Protein 3B73 (pdb70)

B-factor: mean 61.52, std 19.01, range [34.14, 163.85]

Structure (mmCIF, N/CA/C/O backbone):
data_3B73
#
_entry.id   3B73
#
_cell.length_a   48.392
_cell.length_b   53.483
_cell.length_c   89.343
_cell.angle_alpha   90.00
_cell.angle_beta   90.00
_cell.angle_gamma   90.00
#
_symmetry.space_group_name_H-M   'P 21 21 21'
#
loop_
_entity.id
_entity.type
_entity.pdbx_description
1 polymer 'PhiH1 repressor-like protein'
2 non-polymer 'SULFATE ION'
3 water water
#
loop_
_atom_site.group_PDB
_atom_site.id
_atom_site.type_symbol
_atom_site.label_atom_id
_atom_site.label_alt_id
_atom_site.label_comp_id
_atom_site.label_asym_id
_atom_site.label_entity_id
_atom_site.label_seq_id
_atom_site.pdbx_PDB_ins_code
_atom_site.Cartn_x
_atom_site.Cartn_y
_atom_site.Cartn_z
_atom_site.occupancy
_atom_site.B_iso_or_equiv
_atom_site.auth_seq_id
_atom_site.auth_comp_id
_atom_site.auth_asym_id
_atom_site.auth_atom_id
_atom_site.pdbx_PDB_model_num
ATOM 1 N N . ASN A 1 2 ? 20.489 9.577 26.787 1.00 87.61 -1 ASN A N 1
ATOM 2 C CA . ASN A 1 2 ? 20.481 8.960 28.122 1.00 138.05 -1 ASN A CA 1
ATOM 3 C C . ASN A 1 2 ? 19.295 9.279 29.049 1.00 132.54 -1 ASN A C 1
ATOM 4 O O . ASN A 1 2 ? 18.889 8.426 29.843 1.00 101.41 -1 ASN A O 1
ATOM 9 N N . ALA A 1 3 ? 18.763 10.499 28.969 1.00 77.17 0 ALA A N 1
ATOM 10 C CA . ALA A 1 3 ? 17.540 10.837 29.697 1.00 82.96 0 ALA A CA 1
ATOM 11 C C . ALA A 1 3 ? 16.342 10.114 29.093 1.00 78.93 0 ALA A C 1
ATOM 12 O O . ALA A 1 3 ? 16.395 9.584 27.985 1.00 79.98 0 ALA A O 1
ATOM 22 N N . ARG A 1 5 ? 12.814 9.072 27.391 1.00 45.74 2 ARG A N 1
ATOM 23 C CA . ARG A 1 5 ? 12.062 9.553 26.220 1.00 40.89 2 ARG A CA 1
ATOM 24 C C . ARG A 1 5 ? 10.835 10.379 26.648 1.00 48.35 2 ARG A C 1
ATOM 25 O O . ARG A 1 5 ? 10.192 10.103 27.674 1.00 41.79 2 ARG A O 1
ATOM 33 N N . GLN A 1 6 ? 10.544 11.413 25.873 1.00 43.01 3 GLN A N 1
ATOM 34 C CA . GLN A 1 6 ? 9.408 12.282 26.139 1.00 54.94 3 GLN A CA 1
ATOM 35 C C . GLN A 1 6 ? 8.389 12.109 24.998 1.00 43.24 3 GLN A C 1
ATOM 36 O O . GLN A 1 6 ? 8.448 12.805 23.990 1.00 44.61 3 GLN A O 1
ATOM 42 N N . SER A 1 7 ? 7.473 11.153 25.152 1.00 54.68 4 SER A N 1
ATOM 43 C CA . SER A 1 7 ? 6.603 10.754 24.047 1.00 51.05 4 SER A CA 1
ATOM 44 C C . SER A 1 7 ? 5.407 11.679 23.893 1.00 48.89 4 SER A C 1
ATOM 45 O O . SER A 1 7 ? 5.091 12.432 24.798 1.00 46.22 4 SER A O 1
ATOM 48 N N . GLY A 1 8 ? 4.732 11.604 22.751 1.00 50.72 5 GLY A N 1
ATOM 49 C CA . GLY A 1 8 ? 3.516 12.374 22.513 1.00 42.56 5 GLY A CA 1
ATOM 50 C C . GLY A 1 8 ? 2.269 11.528 22.714 1.00 45.70 5 GLY A C 1
ATOM 51 O O . GLY A 1 8 ? 2.306 10.290 22.574 1.00 44.10 5 GLY A O 1
ATOM 52 N N . SER A 1 9 ? 1.159 12.188 23.019 1.00 51.29 6 SER A N 1
ATOM 53 C CA . SER A 1 9 ? -0.123 11.508 23.251 1.00 54.24 6 SER A CA 1
ATOM 54 C C . SER A 1 9 ? -0.590 10.699 22.040 1.00 60.20 6 SER A C 1
ATOM 55 O O . SER A 1 9 ? -1.403 9.791 22.173 1.00 42.02 6 SER A O 1
ATOM 58 N N . TRP A 1 10 ? -0.069 11.009 20.860 1.00 47.91 7 TRP A N 1
ATOM 59 C CA . TRP A 1 10 ? -0.503 10.326 19.656 1.00 46.20 7 TRP A CA 1
ATOM 60 C C . TRP A 1 10 ? 0.277 9.020 19.369 1.00 48.23 7 TRP A C 1
ATOM 61 O O . TRP A 1 10 ? 0.009 8.320 18.396 1.00 49.05 7 TRP A O 1
ATOM 80 N N . THR A 1 12 ? 2.141 5.227 19.713 1.00 44.29 9 THR A N 1
ATOM 81 C CA . THR A 1 12 ? 1.888 3.877 20.191 1.00 48.69 9 THR A CA 1
ATOM 82 C C . THR A 1 12 ? 3.210 3.211 20.550 1.00 46.69 9 THR A C 1
ATOM 83 O O . THR A 1 12 ? 4.285 3.730 20.241 1.00 44.45 9 THR A O 1
ATOM 87 N N . ILE A 1 13 ? 3.134 2.023 21.141 1.00 40.72 10 ILE A N 1
ATOM 88 C CA . ILE A 1 13 ? 4.362 1.364 21.548 1.00 51.41 10 ILE A CA 1
ATOM 89 C C . ILE A 1 13 ? 5.190 0.994 20.297 1.00 39.73 10 ILE A C 1
ATOM 90 O O . ILE A 1 13 ? 6.405 1.103 20.291 1.00 47.97 10 ILE A O 1
ATOM 95 N N . TRP A 1 14 ? 4.494 0.623 19.227 1.00 39.80 11 TRP A N 1
ATOM 96 C CA . TRP A 1 14 ? 5.113 0.213 17.983 1.00 41.79 11 TRP A CA 1
ATOM 97 C C . TRP A 1 14 ? 5.877 1.329 17.332 1.00 44.73 11 TRP A C 1
ATOM 98 O O . TRP A 1 14 ? 6.815 1.066 16.599 1.00 43.48 11 TRP A O 1
ATOM 109 N N . ASP A 1 15 ? 5.490 2.575 17.597 1.00 39.96 12 ASP A N 1
ATOM 110 C CA . ASP A 1 15 ? 6.291 3.695 17.107 1.00 37.66 12 ASP A CA 1
ATOM 111 C C . ASP A 1 15 ? 7.717 3.626 17.659 1.00 58.77 12 ASP A C 1
ATOM 112 O O . ASP A 1 15 ? 8.657 3.846 16.923 1.00 43.12 12 ASP A O 1
ATOM 117 N N . ASP A 1 16 ? 7.888 3.320 18.944 1.00 41.75 13 ASP A N 1
ATOM 118 C CA . ASP A 1 16 ? 9.247 3.270 19.501 1.00 51.81 13 ASP A CA 1
ATOM 119 C C . ASP A 1 16 ? 9.986 2.109 18.884 1.00 45.00 13 ASP A C 1
ATOM 120 O O . ASP A 1 16 ? 11.145 2.252 18.472 1.00 44.04 13 ASP A O 1
ATOM 125 N N . ARG A 1 17 ? 9.318 0.954 18.824 1.00 41.36 14 ARG A N 1
ATOM 126 C CA . ARG A 1 17 ? 9.966 -0.234 18.265 1.00 54.50 14 ARG A CA 1
ATOM 127 C C . ARG A 1 17 ? 10.392 0.056 16.833 1.00 44.51 14 ARG A C 1
ATOM 128 O O . ARG A 1 17 ? 11.496 -0.307 16.392 1.00 55.65 14 ARG A O 1
ATOM 136 N N . ILE A 1 18 ? 9.510 0.721 16.099 1.00 51.07 15 ILE A N 1
ATOM 137 C CA . ILE A 1 18 ? 9.773 1.010 14.699 1.00 45.17 15 ILE A CA 1
ATOM 138 C C . ILE A 1 18 ? 10.916 1.985 14.531 1.00 49.38 15 ILE A C 1
ATOM 139 O O . ILE A 1 18 ? 11.757 1.825 13.646 1.00 43.40 15 ILE A O 1
ATOM 144 N N . LEU A 1 19 ? 10.926 3.024 15.358 1.00 40.56 16 LEU A N 1
ATOM 145 C CA . LEU A 1 19 ? 11.996 4.008 15.296 1.00 46.14 16 LEU A CA 1
ATOM 146 C C . LEU A 1 19 ? 13.310 3.327 15.652 1.00 54.25 16 LEU A C 1
ATOM 147 O O . LEU A 1 19 ? 14.324 3.555 15.001 1.00 45.48 16 LEU A O 1
ATOM 152 N N . GLU A 1 20 ? 13.267 2.468 16.669 1.00 51.11 17 GLU A N 1
ATOM 153 C CA . GLU A 1 20 ? 14.464 1.769 17.136 1.00 40.03 17 GLU A CA 1
ATOM 154 C C . GLU A 1 20 ? 15.026 0.879 16.046 1.00 57.37 17 GLU A C 1
ATOM 155 O O . GLU A 1 20 ? 16.233 0.850 15.847 1.00 56.52 17 GLU A O 1
ATOM 161 N N . ILE A 1 21 ? 14.159 0.141 15.352 1.00 48.18 18 ILE A N 1
ATOM 162 C CA . ILE A 1 21 ? 14.640 -0.731 14.291 1.00 55.57 18 ILE A CA 1
ATOM 163 C C . ILE A 1 21 ? 15.245 0.090 13.162 1.00 61.63 18 ILE A C 1
ATOM 164 O O . ILE A 1 21 ? 16.358 -0.176 12.725 1.00 56.14 18 ILE A O 1
ATOM 169 N N . ILE A 1 22 ? 14.517 1.092 12.689 1.00 50.40 19 ILE A N 1
ATOM 170 C CA . ILE A 1 22 ? 15.044 1.931 11.620 1.00 51.26 19 ILE A CA 1
ATOM 171 C C . ILE A 1 22 ? 16.383 2.548 12.028 1.00 56.00 19 ILE A C 1
ATOM 172 O O . ILE A 1 22 ? 17.325 2.562 11.253 1.00 54.65 19 ILE A O 1
ATOM 177 N N . HIS A 1 23 ? 16.473 3.029 13.260 1.00 53.77 20 HIS A N 1
ATOM 178 C CA . HIS A 1 23 ? 17.750 3.527 13.777 1.00 60.93 20 HIS A CA 1
ATOM 179 C C . HIS A 1 23 ? 18.905 2.517 13.644 1.00 64.82 20 HIS A C 1
ATOM 180 O O . HIS A 1 23 ? 20.015 2.887 13.254 1.00 63.07 20 HIS A O 1
ATOM 187 N N A GLU A 1 24 ? 18.644 1.253 13.961 0.50 55.54 21 GLU A N 1
ATOM 188 N N B GLU A 1 24 ? 18.644 1.251 13.966 0.50 55.55 21 GLU A N 1
ATOM 189 C CA A GLU A 1 24 ? 19.683 0.225 13.865 0.50 67.05 21 GLU A CA 1
ATOM 190 C CA B GLU A 1 24 ? 19.701 0.233 13.948 0.50 66.99 21 GLU A CA 1
ATOM 191 C C A GLU A 1 24 ? 20.038 -0.168 12.425 0.50 67.02 21 GLU A C 1
ATOM 192 C C B GLU A 1 24 ? 20.050 -0.274 12.541 0.50 67.03 21 GLU A C 1
ATOM 193 O O A GLU A 1 24 ? 21.213 -0.286 12.081 0.50 67.32 21 GLU A O 1
ATOM 194 O O B GLU A 1 24 ? 21.198 -0.616 12.271 0.50 66.63 21 GLU A O 1
ATOM 205 N N A GLU A 1 25 ? 19.027 -0.363 11.585 0.50 68.40 22 GLU A N 1
ATOM 206 N N B GLU A 1 25 ? 19.061 -0.321 11.652 0.50 68.44 22 GLU A N 1
ATOM 207 C CA A GLU A 1 25 ? 19.248 -0.852 10.227 0.50 58.27 22 GLU A CA 1
ATOM 208 C CA B GLU A 1 25 ? 19.267 -0.813 10.291 0.50 58.26 22 GLU A CA 1
ATOM 209 C C A GLU A 1 25 ? 19.481 0.274 9.213 0.50 66.66 22 GLU A C 1
ATOM 210 C C B GLU A 1 25 ? 19.667 0.312 9.336 0.50 66.66 22 GLU A C 1
ATOM 211 O O A GLU A 1 25 ? 19.955 0.023 8.105 0.50 54.81 22 GLU A O 1
ATOM 212 O O B GLU A 1 25 ? 20.424 0.098 8.389 0.50 60.85 22 GLU A O 1
ATOM 223 N N . GLY A 1 26 ? 19.133 1.506 9.579 1.00 56.62 23 GLY A N 1
ATOM 224 C CA . GLY A 1 26 ? 19.320 2.643 8.684 1.00 54.54 23 GLY A CA 1
ATOM 225 C C . GLY A 1 26 ? 18.192 2.892 7.682 1.00 59.11 23 GLY A C 1
ATOM 226 O O . GLY A 1 26 ? 18.274 3.819 6.887 1.00 62.74 23 GLY A O 1
ATOM 227 N N . ASN A 1 27 ? 17.150 2.064 7.694 1.00 56.44 24 ASN A N 1
ATOM 228 C CA . ASN A 1 27 ? 15.964 2.323 6.865 1.00 50.56 24 ASN A CA 1
ATOM 229 C C . ASN A 1 27 ? 14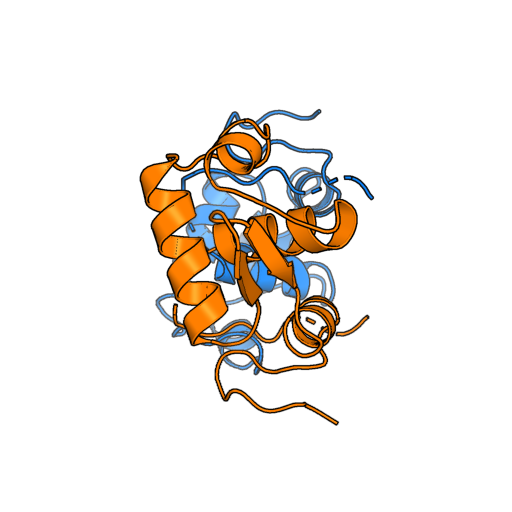.808 1.433 7.282 1.00 54.85 24 ASN A C 1
ATOM 230 O O . ASN A 1 27 ? 15.000 0.478 8.040 1.00 58.72 24 ASN A O 1
ATOM 235 N N . GLY A 1 28 ? 13.619 1.725 6.750 1.00 57.95 25 GLY A N 1
ATOM 236 C CA . GLY A 1 28 ? 12.440 0.913 7.016 1.00 48.52 25 GLY A CA 1
ATOM 237 C C . GLY A 1 28 ? 11.371 1.055 5.947 1.00 52.53 25 GLY A C 1
ATOM 238 O O . GLY A 1 28 ? 11.251 2.093 5.311 1.00 66.04 25 GLY A O 1
ATOM 239 N N . SER A 1 29 ? 10.593 -0.007 5.763 1.00 48.11 26 SER A N 1
ATOM 240 C CA . SER A 1 29 ? 9.499 -0.060 4.799 1.00 59.06 26 SER A CA 1
ATOM 241 C C . SER A 1 29 ? 8.513 -0.986 5.466 1.00 58.72 26 SER A C 1
ATOM 242 O O . SER A 1 29 ? 8.925 -1.758 6.323 1.00 50.98 26 SER A O 1
ATOM 245 N N . PRO A 1 30 ? 7.219 -0.914 5.095 1.00 43.52 27 PRO A N 1
ATOM 246 C CA . PRO A 1 30 ? 6.204 -1.782 5.719 1.00 44.25 27 PRO A CA 1
ATOM 247 C C . PRO A 1 30 ? 6.563 -3.264 5.651 1.00 83.62 27 PRO A C 1
ATOM 248 O O . PRO A 1 30 ? 6.565 -3.967 6.686 1.00 59.50 27 PRO A O 1
ATOM 252 N N . LYS A 1 31 ? 6.887 -3.722 4.445 1.00 58.15 28 LYS A N 1
ATOM 253 C CA . LYS A 1 31 ? 7.200 -5.126 4.224 1.00 78.18 28 LYS A CA 1
ATOM 254 C C . LYS A 1 31 ? 8.322 -5.620 5.140 1.00 60.90 28 LYS A C 1
ATOM 255 O O . LYS A 1 31 ? 8.135 -6.598 5.861 1.00 63.77 28 LYS A O 1
ATOM 261 N N . GLU A 1 32 ? 9.473 -4.947 5.138 1.00 55.95 29 GLU A N 1
ATOM 262 C CA . GLU A 1 32 ? 10.624 -5.425 5.912 1.00 59.63 29 GLU A CA 1
ATOM 263 C C . GLU A 1 32 ? 10.402 -5.284 7.420 1.00 81.13 29 GLU A C 1
ATOM 264 O O . GLU A 1 32 ? 10.911 -6.075 8.219 1.00 56.78 29 GLU A O 1
ATOM 270 N N . LEU A 1 33 ? 9.649 -4.266 7.819 1.00 55.53 30 LEU A N 1
ATOM 271 C CA . LEU A 1 33 ? 9.391 -4.071 9.236 1.00 59.92 30 LEU A CA 1
ATOM 272 C C . LEU A 1 33 ? 8.464 -5.162 9.746 1.00 68.58 30 LEU A C 1
ATOM 273 O O . LEU A 1 33 ? 8.713 -5.756 10.801 1.00 63.46 30 LEU A O 1
ATOM 278 N N . GLU A 1 34 ? 7.405 -5.436 8.987 1.00 60.29 31 GLU A N 1
ATOM 279 C CA . GLU A 1 34 ? 6.395 -6.376 9.443 1.00 60.75 31 GLU A CA 1
ATOM 280 C C . GLU A 1 34 ? 6.985 -7.780 9.602 1.00 82.38 31 GLU A C 1
ATOM 281 O O . GLU A 1 34 ? 6.440 -8.625 10.317 1.00 85.83 31 GLU A O 1
ATOM 287 N N . ASP A 1 35 ? 8.127 -8.006 8.960 1.00 69.02 32 ASP A N 1
ATOM 288 C CA . ASP A 1 35 ? 8.814 -9.293 9.036 1.00 83.12 32 ASP A CA 1
ATOM 289 C C . ASP A 1 35 ? 9.676 -9.450 10.284 1.00 84.68 32 ASP A C 1
ATOM 290 O O . ASP A 1 35 ? 10.078 -10.563 10.631 1.00 80.65 32 ASP A O 1
ATOM 295 N N . ARG A 1 36 ? 9.971 -8.339 10.949 1.00 63.36 33 ARG A N 1
ATOM 296 C CA . ARG A 1 36 ? 10.714 -8.396 12.196 1.00 64.63 33 ARG A CA 1
ATOM 297 C C . ARG A 1 36 ? 9.822 -9.022 13.272 1.00 76.00 33 ARG A C 1
ATOM 298 O O . ARG A 1 36 ? 8.610 -8.783 13.301 1.00 73.75 33 ARG A O 1
ATOM 306 N N . ASP A 1 37 ? 10.416 -9.833 14.141 1.00 63.24 34 ASP A N 1
ATOM 307 C CA . ASP A 1 37 ? 9.648 -10.521 15.178 1.00 96.02 34 ASP A CA 1
ATOM 308 C C . ASP A 1 37 ? 9.117 -9.535 16.203 1.00 70.93 34 ASP A C 1
ATOM 309 O O . ASP A 1 37 ? 8.042 -9.740 16.774 1.00 68.18 34 ASP A O 1
ATOM 314 N N . GLU A 1 38 ? 9.877 -8.457 16.402 1.00 73.52 35 GLU A N 1
ATOM 315 C CA . GLU A 1 38 ? 9.571 -7.425 17.386 1.00 67.55 35 GLU A CA 1
ATOM 316 C C . GLU A 1 38 ? 8.309 -6.670 17.063 1.00 60.54 35 GLU A C 1
ATOM 317 O O . GLU A 1 38 ? 7.797 -5.936 17.910 1.00 63.23 35 GLU A O 1
ATOM 323 N N . ILE A 1 39 ? 7.822 -6.819 15.835 1.00 57.99 36 ILE A N 1
ATOM 324 C CA . ILE A 1 39 ? 6.693 -6.015 15.389 1.00 45.86 36 ILE A CA 1
ATOM 325 C C . ILE A 1 39 ? 5.435 -6.860 15.332 1.00 61.41 36 ILE A C 1
ATOM 326 O O . ILE A 1 39 ? 5.325 -7.763 14.506 1.00 57.69 36 ILE A O 1
ATOM 331 N N . ARG A 1 40 ? 4.490 -6.582 16.224 1.00 53.05 37 ARG A N 1
ATOM 332 C CA . ARG A 1 40 ? 3.312 -7.446 16.329 1.00 67.77 37 ARG A CA 1
ATOM 333 C C . ARG A 1 40 ? 2.074 -6.791 15.739 1.00 56.75 37 ARG A C 1
ATOM 334 O O . ARG A 1 40 ? 0.949 -7.138 16.083 1.00 73.45 37 ARG A O 1
ATOM 342 N N . ILE A 1 41 ? 2.279 -5.829 14.851 1.00 61.89 38 ILE A N 1
ATOM 343 C CA . ILE A 1 41 ? 1.149 -5.248 14.124 1.00 44.04 38 ILE A CA 1
ATOM 344 C C . ILE A 1 41 ? 1.286 -5.609 12.639 1.00 59.48 38 ILE A C 1
ATOM 345 O O . ILE A 1 41 ? 2.355 -6.055 12.211 1.00 48.86 38 ILE A O 1
ATOM 350 N N . SER A 1 42 ? 0.213 -5.428 11.868 1.00 59.52 39 SER A N 1
ATOM 351 C CA . SER A 1 42 ? 0.183 -5.821 10.448 1.00 57.44 39 SER A CA 1
ATOM 352 C C . SER A 1 42 ? 0.954 -4.851 9.562 1.00 70.06 39 SER A C 1
ATOM 353 O O . SER A 1 42 ? 1.287 -3.741 9.994 1.00 55.59 39 SER A O 1
ATOM 356 N N . LYS A 1 43 ? 1.215 -5.262 8.317 1.00 58.72 40 LYS A N 1
ATOM 357 C CA . LYS A 1 43 ? 1.889 -4.404 7.333 1.00 64.52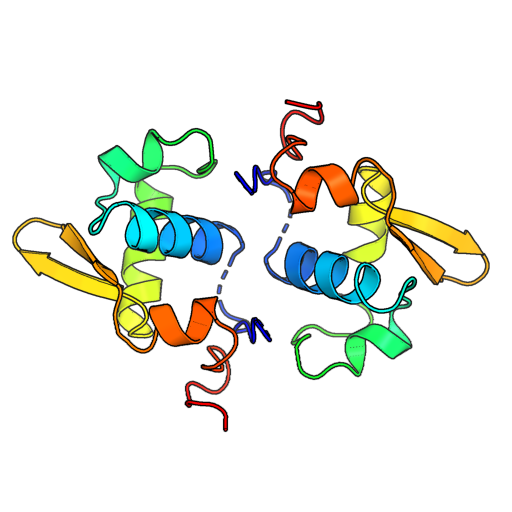 40 LYS A CA 1
ATOM 358 C C . LYS A 1 43 ? 1.144 -3.083 7.105 1.00 63.78 40 LYS A C 1
ATOM 359 O O . LYS A 1 43 ? 1.775 -2.012 7.074 1.00 59.33 40 LYS A O 1
ATOM 365 N N A SER A 1 44 ? -0.179 -3.167 6.949 0.50 56.30 41 SER A N 1
ATOM 366 N N B SER A 1 44 ? -0.179 -3.155 6.934 0.50 56.30 41 SER A N 1
ATOM 367 C CA A SER A 1 44 ? -1.015 -1.984 6.748 0.50 63.19 41 SER A CA 1
ATOM 368 C CA B SER A 1 44 ? -1.002 -1.955 6.745 0.50 63.14 41 SER A CA 1
ATOM 369 C C A SER A 1 44 ? -0.914 -1.051 7.958 0.50 56.52 41 SER A C 1
ATOM 370 C C B SER A 1 44 ? -0.891 -1.039 7.964 0.50 56.52 41 SER A C 1
ATOM 371 O O A SER A 1 44 ? -0.863 0.177 7.816 0.50 57.95 41 SER A O 1
ATOM 372 O O B SER A 1 44 ? -0.821 0.190 7.835 0.50 57.91 41 SER A O 1
ATOM 377 N N . SER A 1 45 ? -0.877 -1.650 9.147 1.00 54.62 42 SER A N 1
ATOM 378 C CA . SER A 1 45 ? -0.740 -0.897 10.389 1.00 61.95 42 SER A CA 1
ATOM 379 C C . SER A 1 45 ? 0.634 -0.258 10.459 1.00 54.43 42 SER A C 1
ATOM 380 O O . SER A 1 45 ? 0.759 0.903 10.820 1.00 45.09 42 SER A O 1
ATOM 383 N N . VAL A 1 46 ? 1.675 -1.025 10.140 1.00 47.34 43 VAL A N 1
ATOM 384 C CA . VAL A 1 46 ? 3.020 -0.459 10.096 1.00 44.70 4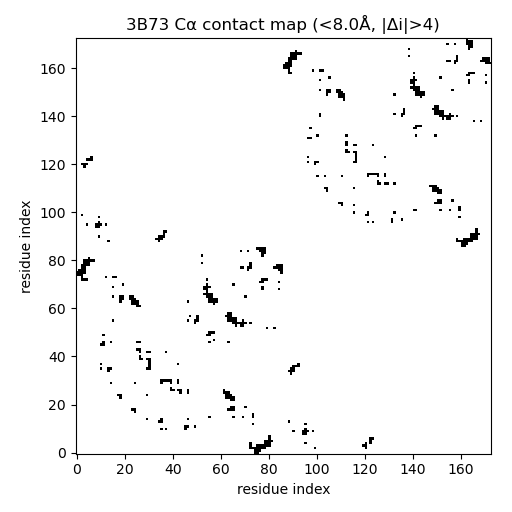3 VAL A CA 1
ATOM 385 C C . VAL A 1 46 ? 3.082 0.708 9.132 1.00 54.41 43 VAL A C 1
ATOM 386 O O . VAL A 1 46 ? 3.607 1.784 9.457 1.00 52.65 43 VAL A O 1
ATOM 390 N N . SER A 1 47 ? 2.531 0.499 7.941 1.00 56.81 44 SER A N 1
ATOM 391 C CA . SER A 1 47 ? 2.478 1.563 6.945 1.00 57.51 44 SER A CA 1
ATOM 392 C C . SER A 1 47 ? 1.904 2.881 7.536 1.00 46.93 44 SER A C 1
ATOM 393 O O . SER A 1 47 ? 2.469 3.962 7.313 1.00 47.07 44 SER A O 1
ATOM 396 N N A ARG A 1 48 ? 0.827 2.793 8.317 0.50 51.79 45 ARG A N 1
ATOM 397 N N B ARG A 1 48 ? 0.831 2.778 8.320 0.50 51.80 45 ARG A N 1
ATOM 398 C CA A ARG A 1 48 ? 0.253 3.995 8.933 0.50 52.95 45 ARG A CA 1
ATOM 399 C CA B ARG A 1 48 ? 0.227 3.957 8.949 0.50 52.96 45 ARG A CA 1
ATOM 400 C C A ARG A 1 48 ? 1.147 4.607 10.023 0.50 55.05 45 ARG A C 1
ATOM 401 C C B ARG A 1 48 ? 1.102 4.593 10.045 0.50 55.10 45 ARG A C 1
ATOM 402 O O A ARG A 1 48 ? 1.254 5.827 10.144 0.50 47.60 45 ARG A O 1
ATOM 403 O O B ARG A 1 48 ? 1.161 5.814 10.184 0.50 48.04 45 ARG A O 1
ATOM 418 N N . ARG A 1 49 ? 1.769 3.771 10.843 1.00 46.49 46 ARG A N 1
ATOM 419 C CA . ARG A 1 49 ? 2.659 4.312 11.868 1.00 47.26 46 ARG A CA 1
ATOM 420 C C . ARG A 1 49 ? 3.839 5.070 11.210 1.00 44.54 46 ARG A C 1
ATOM 421 O O . ARG A 1 49 ? 4.192 6.175 11.659 1.00 50.34 46 ARG A O 1
ATOM 429 N N . LEU A 1 50 ? 4.413 4.490 10.142 1.00 39.14 47 LEU A N 1
ATOM 430 C CA . LEU A 1 50 ? 5.481 5.133 9.354 1.00 53.75 47 LEU A CA 1
ATOM 431 C C . LEU A 1 50 ? 5.092 6.510 8.861 1.00 47.38 47 LEU A C 1
ATOM 432 O O . LEU A 1 50 ? 5.889 7.457 8.940 1.00 46.63 47 LEU A O 1
ATOM 437 N N . LYS A 1 51 ? 3.879 6.604 8.314 1.00 48.67 48 LYS A N 1
ATOM 438 C CA . LYS A 1 51 ? 3.351 7.868 7.803 1.00 60.58 48 LYS A CA 1
ATOM 439 C C . LYS A 1 51 ? 3.227 8.865 8.929 1.00 47.50 48 LYS A C 1
ATOM 440 O O . LYS A 1 51 ? 3.627 10.013 8.800 1.00 54.22 48 LYS A O 1
ATOM 446 N N . LYS A 1 52 ? 2.685 8.421 10.050 1.00 49.17 49 LYS A N 1
ATOM 447 C CA . LYS A 1 52 ? 2.531 9.331 11.179 1.00 49.32 49 LYS A CA 1
ATOM 448 C C . LYS A 1 52 ? 3.894 9.770 11.748 1.00 56.95 49 LYS A C 1
ATOM 449 O O . LYS A 1 52 ? 4.073 10.919 12.101 1.00 49.27 49 LYS A O 1
ATOM 455 N N . LEU A 1 53 ? 4.868 8.865 11.825 1.00 45.62 50 LEU A N 1
ATOM 456 C CA . LEU A 1 53 ? 6.177 9.267 12.321 1.00 53.1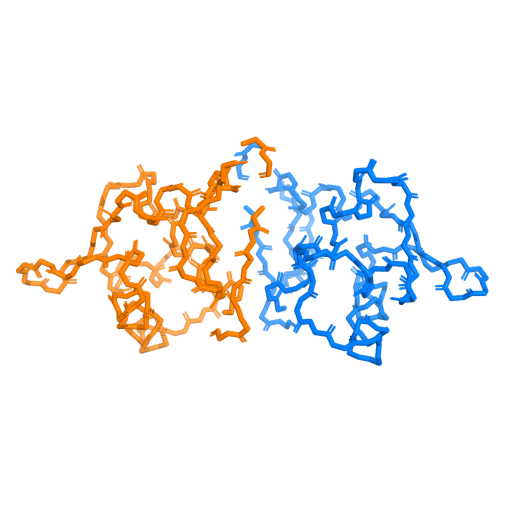7 50 LEU A CA 1
ATOM 457 C C . LEU A 1 53 ? 6.808 10.293 11.389 1.00 45.54 50 LEU A C 1
ATOM 458 O O . LEU A 1 53 ? 7.465 11.225 11.851 1.00 47.41 50 LEU A O 1
ATOM 463 N N . ALA A 1 54 ? 6.591 10.129 10.085 1.00 40.77 51 ALA A N 1
ATOM 464 C CA . ALA A 1 54 ? 7.120 11.085 9.090 1.00 55.86 51 ALA A CA 1
ATOM 465 C C . ALA A 1 54 ? 6.380 12.415 9.154 1.00 51.93 51 ALA A C 1
ATOM 466 O O . ALA A 1 54 ? 6.993 13.486 9.095 1.00 51.54 51 ALA A O 1
ATOM 468 N N . ASP A 1 55 ? 5.054 12.350 9.289 1.00 51.82 52 ASP A N 1
ATOM 469 C CA . ASP A 1 55 ? 4.262 13.566 9.516 1.00 52.39 52 ASP A CA 1
ATOM 470 C C . ASP A 1 55 ? 4.880 14.378 10.632 1.00 58.58 52 ASP A C 1
ATOM 471 O O . ASP A 1 55 ? 4.918 15.598 10.547 1.00 50.09 52 ASP A O 1
ATOM 476 N N . HIS A 1 56 ? 5.333 13.701 11.692 1.00 44.94 53 HIS A N 1
ATOM 477 C CA . HIS A 1 56 ? 5.847 14.389 12.883 1.00 44.34 53 HIS A CA 1
ATOM 478 C C . HIS A 1 56 ? 7.350 14.611 12.803 1.00 46.40 53 HIS A C 1
ATOM 479 O O . HIS A 1 56 ? 7.974 14.874 13.815 1.00 47.43 53 HIS A O 1
ATOM 486 N N . ASP A 1 57 ? 7.916 14.467 11.601 1.00 44.82 54 ASP A N 1
ATOM 487 C CA . ASP A 1 57 ? 9.334 14.720 11.341 1.00 57.05 54 ASP A CA 1
ATOM 488 C C . ASP A 1 57 ? 10.301 13.805 12.071 1.00 57.76 54 ASP A C 1
ATOM 489 O O . ASP A 1 57 ? 11.471 14.130 12.191 1.00 47.68 54 ASP A O 1
ATOM 494 N N . LEU A 1 58 ? 9.819 12.670 12.562 1.00 52.03 55 LEU A N 1
ATOM 495 C CA . LEU A 1 58 ? 10.703 11.736 13.248 1.00 50.41 55 LEU A CA 1
ATOM 496 C C . LEU A 1 58 ? 11.361 10.794 12.242 1.00 55.37 55 LEU A C 1
ATOM 497 O O . LEU A 1 58 ? 12.438 10.263 12.496 1.00 47.36 55 LEU A O 1
ATOM 502 N N . LEU A 1 59 ? 10.700 10.608 11.101 1.00 46.04 56 LEU A N 1
ATOM 503 C CA . LEU A 1 59 ? 11.280 9.897 9.966 1.00 50.01 56 LEU A CA 1
ATOM 504 C C . LEU A 1 59 ? 11.208 10.757 8.706 1.00 66.73 56 LEU A C 1
ATOM 505 O O . LEU A 1 59 ? 10.295 11.581 8.543 1.00 52.84 56 LEU A O 1
ATOM 510 N N . GLN A 1 60 ? 12.161 10.557 7.803 1.00 63.18 57 GLN A N 1
ATOM 511 C CA . GLN A 1 60 ? 12.056 11.141 6.469 1.00 50.93 57 GLN A CA 1
ATOM 512 C C . GLN A 1 60 ? 11.572 10.094 5.459 1.00 65.39 57 GLN A C 1
ATOM 513 O O . GLN A 1 60 ? 12.160 9.010 5.336 1.00 57.48 57 GLN A O 1
ATOM 519 N N . PRO A 1 61 ? 10.482 10.399 4.743 1.00 44.75 58 PRO A N 1
ATOM 520 C CA . PRO A 1 61 ? 10.024 9.418 3.757 1.00 50.81 58 PRO A CA 1
ATOM 521 C C . PRO A 1 61 ? 10.817 9.595 2.459 1.00 55.92 58 PRO A C 1
ATOM 522 O O . PRO A 1 61 ? 11.008 10.726 1.999 1.00 59.79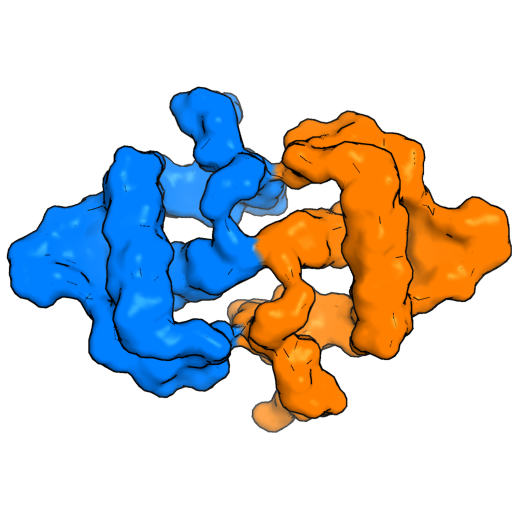 58 PRO A O 1
ATOM 526 N N . LEU A 1 62 ? 11.291 8.488 1.899 1.00 57.66 59 LEU A N 1
ATOM 527 C CA . LEU A 1 62 ? 11.941 8.493 0.589 1.00 61.09 59 LEU A CA 1
ATOM 528 C C . LEU A 1 62 ? 10.939 7.992 -0.448 1.00 67.79 59 LEU A C 1
ATOM 529 O O . LEU A 1 62 ? 9.780 7.713 -0.116 1.00 53.52 59 LEU A O 1
ATOM 534 N N . ALA A 1 63 ? 11.365 7.864 -1.700 1.00 55.86 60 ALA A N 1
ATOM 535 C CA . ALA A 1 63 ? 10.469 7.302 -2.708 1.00 64.25 60 ALA A CA 1
ATOM 536 C C . ALA A 1 63 ? 10.110 5.861 -2.343 1.00 64.23 60 ALA A C 1
ATOM 537 O O . ALA A 1 63 ? 10.737 5.239 -1.469 1.00 46.41 60 ALA A O 1
ATOM 539 N N . ASN A 1 64 ? 9.097 5.326 -3.015 1.00 60.21 61 ASN A N 1
ATOM 540 C CA . ASN A 1 64 ? 8.837 3.899 -2.956 1.00 56.01 61 ASN A CA 1
ATOM 541 C C . ASN A 1 64 ? 8.561 3.389 -1.536 1.00 58.29 61 ASN A C 1
ATOM 542 O O . ASN A 1 64 ? 8.968 2.287 -1.163 1.00 65.85 61 ASN A O 1
ATOM 547 N N . GLY A 1 65 ? 7.875 4.201 -0.739 1.00 78.52 62 GLY A N 1
ATOM 548 C CA . GLY A 1 65 ? 7.483 3.790 0.596 1.00 60.45 62 GLY A CA 1
ATOM 549 C C . GLY A 1 65 ? 8.607 3.426 1.556 1.00 65.11 62 GLY A C 1
ATOM 550 O O . GLY A 1 65 ? 8.392 2.671 2.498 1.00 56.98 62 GLY A O 1
ATOM 551 N N . VAL A 1 66 ? 9.804 3.960 1.339 1.00 63.15 63 VAL A N 1
ATOM 552 C CA . VAL A 1 66 ? 10.926 3.694 2.248 1.00 45.91 63 VAL A CA 1
ATOM 553 C C . VAL A 1 66 ? 11.138 4.886 3.168 1.00 49.67 63 VAL A C 1
ATOM 554 O O . VAL A 1 66 ? 10.899 6.020 2.758 1.00 50.48 63 VAL A O 1
ATOM 558 N N . TYR A 1 67 ? 11.590 4.638 4.404 1.00 52.89 64 TYR A N 1
ATOM 559 C CA . TYR A 1 67 ? 11.853 5.722 5.354 1.00 58.27 64 TYR A CA 1
ATOM 560 C C . TYR A 1 67 ? 13.225 5.630 6.012 1.00 53.43 64 TYR A C 1
ATOM 561 O O . TYR A 1 67 ? 13.749 4.537 6.229 1.00 52.44 64 TYR A O 1
ATOM 570 N N . VAL A 1 68 ? 13.779 6.784 6.370 1.00 48.52 65 VAL A N 1
ATOM 571 C CA . VAL A 1 68 ? 14.973 6.843 7.235 1.00 54.34 65 VAL A CA 1
ATOM 572 C C . VAL A 1 68 ? 14.701 7.785 8.420 1.00 51.39 65 VAL A C 1
ATOM 573 O O . VAL A 1 68 ? 13.817 8.640 8.354 1.00 58.06 65 VAL A O 1
ATOM 577 N N . ILE A 1 69 ? 15.458 7.641 9.498 1.00 48.76 66 ILE A N 1
ATOM 578 C CA . ILE A 1 69 ? 15.212 8.437 10.700 1.00 47.62 66 ILE A CA 1
ATOM 579 C C . ILE A 1 69 ? 15.797 9.823 10.538 1.00 55.30 66 ILE A C 1
ATOM 580 O O . ILE A 1 69 ? 16.797 10.012 9.844 1.00 51.77 66 ILE A O 1
ATOM 585 N N . THR A 1 70 ? 15.159 10.808 11.154 1.00 57.63 67 THR A N 1
ATOM 5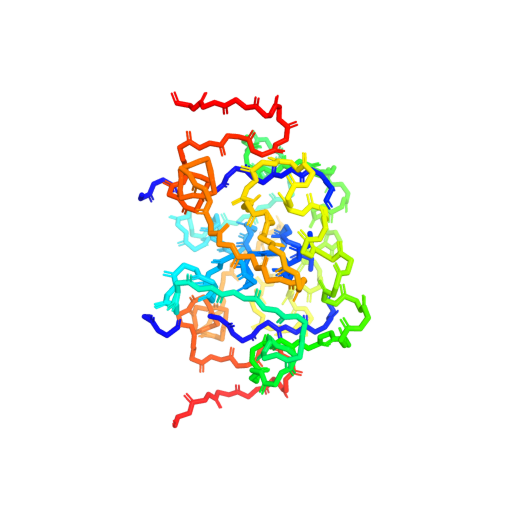86 C CA . THR A 1 70 ? 15.689 12.160 11.099 1.00 54.72 67 THR A CA 1
ATOM 587 C C . THR A 1 70 ? 16.490 12.480 12.346 1.00 58.05 67 THR A C 1
ATOM 588 O O . THR A 1 70 ? 16.537 11.699 13.300 1.00 56.75 67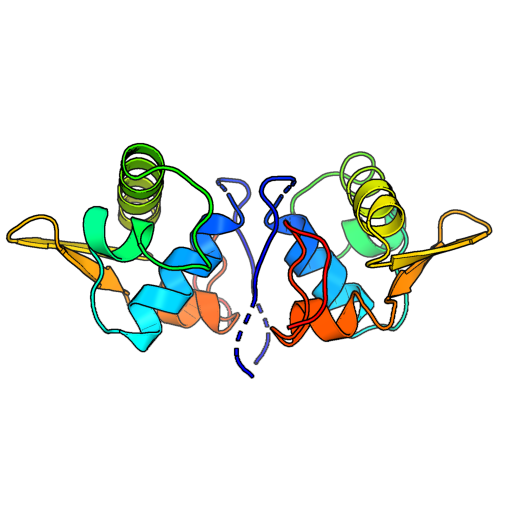 THR A O 1
ATOM 592 N N . GLU A 1 71 ? 17.118 13.648 12.327 1.00 53.08 68 GLU A N 1
ATOM 593 C CA . GLU A 1 71 ? 17.794 14.183 13.497 1.00 72.96 68 GLU A CA 1
ATOM 594 C C . GLU A 1 71 ? 16.839 14.277 14.688 1.00 52.67 68 GLU A C 1
ATOM 595 O O . GLU A 1 71 ? 17.202 13.937 15.814 1.00 59.09 68 GLU A O 1
ATOM 601 N N A GLU A 1 72 ? 15.626 14.756 14.427 0.50 49.93 69 GLU A N 1
ATOM 602 N N B GLU A 1 72 ? 15.626 14.769 14.441 0.50 49.93 69 GLU A N 1
ATOM 603 C CA A GLU A 1 72 ? 14.603 14.871 15.461 0.50 51.10 69 GLU A CA 1
ATOM 604 C CA B GLU A 1 72 ? 14.611 14.854 15.491 0.50 51.10 69 GLU A CA 1
ATOM 605 C C A GLU A 1 72 ? 14.165 13.499 15.987 0.50 51.15 69 GLU A C 1
ATOM 606 C C B GLU A 1 72 ? 14.261 13.467 16.018 0.50 51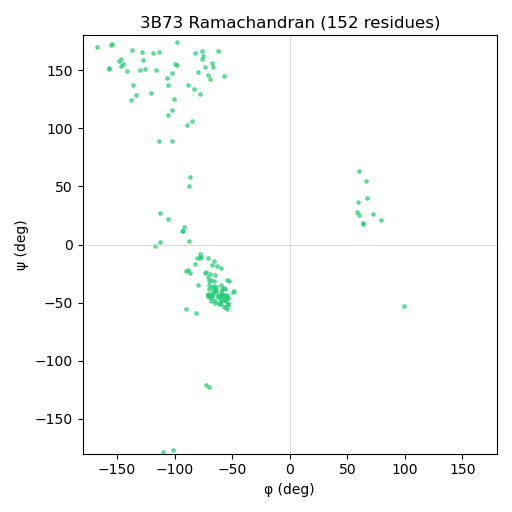.22 69 GLU A C 1
ATOM 607 O O A GLU A 1 72 ? 13.838 13.353 17.164 0.50 52.93 69 GLU A O 1
ATOM 608 O O B GLU A 1 72 ? 14.080 13.276 17.221 0.50 52.11 69 GLU A O 1
ATOM 619 N N . GLY A 1 73 ? 14.180 12.496 15.115 1.00 49.67 70 GLY A N 1
ATOM 620 C CA . GLY A 1 73 ? 13.873 11.138 15.515 1.00 52.71 70 GLY A CA 1
ATOM 621 C C . GLY A 1 73 ? 14.944 10.595 16.451 1.00 51.41 70 GLY A C 1
ATOM 622 O O . GLY A 1 73 ? 14.634 9.973 17.473 1.00 48.08 70 GLY A O 1
ATOM 623 N N . GLU A 1 74 ? 16.206 10.822 16.086 1.00 60.45 71 GLU A N 1
ATOM 624 C CA . GLU A 1 74 ? 17.357 10.449 16.909 1.00 53.39 71 GLU A CA 1
ATOM 625 C C . GLU A 1 74 ? 17.284 11.143 18.252 1.00 44.33 71 GLU A C 1
ATOM 626 O O . GLU A 1 74 ? 17.398 10.516 19.303 1.00 54.60 71 GLU A O 1
ATOM 632 N N . ALA A 1 75 ? 17.103 12.462 18.214 1.00 51.37 72 ALA A N 1
ATOM 633 C CA . ALA A 1 75 ? 16.982 13.228 19.440 1.00 50.55 72 ALA A CA 1
ATOM 634 C C . ALA A 1 75 ? 15.852 12.656 20.308 1.00 60.52 72 ALA A C 1
ATOM 635 O O . ALA A 1 75 ? 16.030 12.467 21.507 1.00 52.34 72 ALA A O 1
ATOM 637 N N . TYR A 1 76 ? 14.699 12.359 19.699 1.00 54.48 73 TYR A N 1
ATOM 638 C CA . TYR A 1 76 ? 13.590 11.762 20.445 1.00 42.07 73 TYR A CA 1
ATOM 639 C C . TYR A 1 76 ? 14.013 10.482 21.184 1.00 42.32 73 TYR A C 1
ATOM 640 O O . TYR A 1 76 ? 13.829 10.364 22.400 1.00 46.97 73 TYR A O 1
ATOM 649 N N . LEU A 1 77 ? 14.567 9.519 20.455 1.00 41.28 74 LEU A N 1
ATOM 650 C CA . LEU A 1 77 ? 15.072 8.302 21.095 1.00 48.89 74 LEU A CA 1
ATOM 651 C C . LEU A 1 77 ? 16.075 8.588 22.216 1.00 70.51 74 LEU A C 1
ATOM 652 O O . LEU A 1 77 ? 16.163 7.826 23.186 1.00 57.58 74 LEU A O 1
ATOM 657 N N . ASN A 1 78 ? 16.830 9.679 22.097 1.00 49.71 75 ASN A N 1
ATOM 658 C CA . ASN A 1 78 ? 17.797 10.002 23.146 1.00 55.24 75 ASN A CA 1
ATOM 659 C C . ASN A 1 78 ? 17.255 10.846 24.305 1.00 73.89 75 ASN A C 1
ATOM 660 O O . ASN A 1 78 ? 18.004 11.196 25.215 1.00 57.54 75 ASN A O 1
ATOM 665 N N . GLY A 1 79 ? 15.960 11.159 24.282 1.00 42.47 76 GLY A N 1
ATOM 666 C CA . GLY A 1 79 ? 15.352 11.922 25.365 1.00 51.00 76 GLY A CA 1
ATOM 667 C C . GLY A 1 79 ? 15.629 13.418 25.268 1.00 61.86 76 GLY A C 1
ATOM 668 O O . GLY A 1 79 ? 15.519 14.157 26.258 1.00 60.61 76 GLY A O 1
ATOM 669 N N . GLU A 1 80 ? 15.978 13.872 24.066 1.00 57.48 77 GLU A N 1
ATOM 670 C CA . GLU A 1 80 ? 16.327 15.272 23.841 1.00 58.14 77 GLU A CA 1
ATOM 671 C C . GLU A 1 80 ? 15.299 15.977 22.975 1.00 59.12 77 GLU A C 1
ATOM 672 O O . GLU A 1 80 ? 15.465 17.147 22.644 1.00 63.17 77 GLU A O 1
ATOM 678 N N . TYR A 1 81 ? 14.243 15.264 22.599 1.00 52.26 78 TYR A N 1
ATOM 679 C CA . TYR A 1 81 ? 13.191 15.859 21.786 1.00 42.67 78 TYR A CA 1
ATOM 680 C C . TYR A 1 81 ? 11.797 15.514 22.337 1.00 46.31 78 TYR A C 1
ATOM 681 O O . TYR A 1 81 ? 11.485 14.358 22.615 1.00 47.56 78 TYR A O 1
ATOM 690 N N . ASP A 1 82 ? 10.971 16.527 22.528 1.00 39.77 79 ASP A N 1
ATOM 691 C CA . ASP A 1 82 ? 9.623 16.318 23.067 1.00 51.07 79 ASP A CA 1
ATOM 692 C C . ASP A 1 82 ? 8.632 16.064 21.916 1.00 53.28 79 ASP A C 1
ATOM 693 O O . ASP A 1 82 ? 8.222 16.996 21.217 1.00 47.11 79 ASP A O 1
ATOM 698 N N . ALA A 1 83 ? 8.258 14.801 21.719 1.00 43.98 80 ALA A N 1
ATOM 699 C CA . ALA A 1 83 ? 7.404 14.405 20.589 1.00 53.62 80 ALA A CA 1
ATOM 700 C C . ALA A 1 83 ? 5.924 14.873 20.702 1.00 41.09 80 ALA A C 1
ATOM 701 O O . ALA A 1 83 ? 5.153 14.775 19.733 1.00 56.14 80 ALA A O 1
ATOM 703 N N . GLY A 1 84 ? 5.544 15.351 21.887 1.00 41.80 81 GLY A N 1
ATOM 704 C CA . GLY A 1 84 ? 4.212 15.874 22.169 1.00 63.60 81 GLY A CA 1
ATOM 705 C C . GLY A 1 84 ? 4.092 17.368 21.903 1.00 60.18 81 GLY A C 1
ATOM 706 O O . GLY A 1 84 ? 3.221 17.793 21.142 1.00 64.39 81 GLY A O 1
ATOM 707 N N . LYS A 1 85 ? 4.953 18.175 22.518 1.00 56.10 82 LYS A N 1
ATOM 708 C CA . LYS A 1 85 ? 4.957 19.628 22.219 1.00 49.85 82 LYS A CA 1
ATOM 709 C C . LYS A 1 85 ? 5.719 19.892 20.917 1.00 43.56 82 LYS A C 1
ATOM 710 O O . LYS A 1 85 ? 5.639 20.981 20.332 1.00 60.11 82 LYS A O 1
ATOM 716 N N . GLU A 1 86 ? 6.424 18.863 20.442 1.00 47.73 83 GLU A N 1
ATOM 717 C CA . GLU A 1 86 ? 7.210 18.953 19.207 1.00 48.21 83 GLU A CA 1
ATOM 718 C C . GLU A 1 86 ? 8.294 20.042 19.325 1.00 58.09 83 GLU A C 1
ATOM 719 O O . GLU A 1 86 ? 8.286 21.034 18.615 1.00 47.52 83 GLU A O 1
ATOM 725 N N . ARG A 1 87 ? 9.220 19.848 20.253 1.00 53.15 84 ARG A N 1
ATOM 726 C CA . ARG A 1 87 ? 10.340 20.762 20.387 1.00 63.49 84 ARG A CA 1
ATOM 727 C C . ARG A 1 87 ? 11.493 20.063 21.071 1.00 62.74 84 ARG A C 1
ATOM 728 O O . ARG A 1 87 ? 11.278 19.143 21.866 1.00 60.64 84 ARG A O 1
ATOM 736 N N . TYR A 1 88 ? 12.710 20.508 20.774 1.00 53.14 85 TYR A N 1
ATOM 737 C CA . TYR A 1 88 ? 13.898 19.987 21.445 1.00 71.13 85 TYR A CA 1
ATOM 738 C C . TYR A 1 88 ? 13.907 20.400 22.914 1.00 66.62 85 TYR A C 1
ATOM 739 O O . TYR A 1 88 ? 13.274 21.401 23.295 1.00 61.68 85 TYR A O 1
ATOM 748 N N . ILE A 1 89 ? 14.622 19.623 23.730 1.00 57.60 86 ILE A N 1
ATOM 749 C CA . ILE A 1 89 ? 14.769 19.894 25.160 1.00 59.39 86 ILE A CA 1
ATOM 750 C C . ILE A 1 89 ? 16.236 20.203 25.475 1.00 88.61 86 ILE A C 1
ATOM 751 O O . ILE A 1 89 ? 16.644 21.367 25.555 1.00 99.16 86 ILE A O 1
ATOM 756 N N . ASN B 1 2 ? 20.116 -4.901 26.413 1.00 89.06 -1 ASN B N 1
ATOM 757 C CA . ASN B 1 2 ? 20.867 -4.565 25.197 1.00 130.21 -1 ASN B CA 1
ATOM 758 C C . ASN B 1 2 ? 20.122 -4.890 23.908 1.00 136.77 -1 ASN B C 1
ATOM 759 O O . ASN B 1 2 ? 20.173 -4.124 22.937 1.00 108.87 -1 ASN B O 1
ATOM 764 N N . ALA B 1 3 ? 19.450 -6.040 23.898 1.00 116.50 0 ALA B N 1
ATOM 765 C CA . ALA B 1 3 ? 18.598 -6.420 22.776 1.00 79.81 0 ALA B CA 1
ATOM 766 C C . ALA B 1 3 ? 17.333 -5.562 22.786 1.00 76.85 0 ALA B C 1
ATOM 767 O O . ALA B 1 3 ? 16.985 -4.947 23.803 1.00 84.95 0 ALA B O 1
ATOM 777 N N . ARG B 1 5 ? 13.442 -4.499 22.909 1.00 48.71 2 ARG B N 1
ATOM 778 C CA . ARG B 1 5 ? 12.238 -4.954 23.618 1.00 45.11 2 ARG B CA 1
ATOM 779 C C . ARG B 1 5 ? 11.263 -5.737 22.732 1.00 45.33 2 ARG B C 1
ATOM 780 O O . ARG B 1 5 ? 11.016 -5.368 21.575 1.00 45.82 2 ARG B O 1
ATOM 788 N N . GLN B 1 6 ? 10.735 -6.832 23.278 1.00 43.97 3 GLN B N 1
ATOM 789 C CA . GLN B 1 6 ? 9.718 -7.628 22.598 1.00 49.49 3 GLN B CA 1
ATOM 790 C C . GLN B 1 6 ? 8.381 -7.272 23.227 1.00 39.63 3 GLN B C 1
ATOM 791 O O . GLN B 1 6 ? 7.974 -7.927 24.188 1.00 43.43 3 GLN B O 1
ATOM 797 N N . SER B 1 7 ? 7.706 -6.251 22.708 1.00 44.76 4 SER B N 1
ATOM 798 C CA . SER B 1 7 ? 6.452 -5.784 23.322 1.00 49.27 4 SER B CA 1
ATOM 799 C C . SER B 1 7 ? 5.266 -6.698 23.014 1.00 53.39 4 SER B C 1
ATOM 800 O O . SER B 1 7 ? 5.291 -7.461 22.055 1.00 45.26 4 SER B O 1
ATOM 803 N N . GLY B 1 8 ? 4.235 -6.601 23.841 1.00 54.01 5 GLY B N 1
ATOM 804 C CA . GLY B 1 8 ? 3.000 -7.333 23.640 1.00 62.90 5 GLY B CA 1
ATOM 805 C C . GLY B 1 8 ? 1.958 -6.453 22.974 1.00 45.01 5 GLY B C 1
ATOM 806 O O . GLY B 1 8 ? 1.997 -5.227 23.089 1.00 45.82 5 GLY B O 1
ATOM 807 N N . SER B 1 9 ? 1.021 -7.085 22.274 1.00 51.73 6 SER B N 1
ATOM 808 C CA . SER B 1 9 ? 0.019 -6.363 21.489 1.00 44.79 6 SER B CA 1
ATOM 809 C C . SER B 1 9 ? -0.954 -5.572 22.366 1.00 47.08 6 SER B C 1
ATOM 810 O O . SER B 1 9 ? -1.639 -4.670 21.888 1.00 43.78 6 SER B O 1
ATOM 813 N N . TRP B 1 10 ? -1.001 -5.909 23.653 1.00 49.16 7 TRP B N 1
ATOM 814 C CA . TRP B 1 10 ? -1.864 -5.225 24.614 1.00 51.83 7 TRP B CA 1
ATOM 815 C C . TRP B 1 10 ? -1.213 -3.973 25.228 1.00 46.01 7 TRP B C 1
ATOM 816 O O . TRP B 1 10 ? -1.832 -3.296 26.036 1.00 55.56 7 TRP B O 1
ATOM 835 N N . THR B 1 12 ? 0.653 -0.172 25.619 1.00 43.84 9 THR B N 1
ATOM 836 C CA . THR B 1 12 ? 0.648 1.187 25.112 1.00 49.14 9 THR B CA 1
ATOM 837 C C . THR B 1 12 ? 2.025 1.762 25.362 1.00 48.68 9 THR B C 1
ATOM 838 O O . THR B 1 12 ? 2.846 1.186 26.072 1.00 50.08 9 THR B O 1
ATOM 842 N N . ILE B 1 13 ? 2.284 2.926 24.819 1.00 45.41 10 ILE B N 1
ATOM 843 C CA . ILE B 1 13 ? 3.624 3.471 24.960 1.00 43.07 10 ILE B CA 1
ATOM 844 C C . ILE B 1 13 ? 3.880 3.870 26.414 1.00 52.73 10 ILE B C 1
ATOM 845 O O . ILE B 1 13 ? 5.024 3.866 26.871 1.00 46.92 10 ILE B O 1
ATOM 850 N N . TRP B 1 14 ? 2.801 4.167 27.148 1.00 39.59 11 TRP B N 1
ATOM 851 C CA . TRP B 1 14 ? 2.900 4.657 28.514 1.00 40.48 11 TRP B CA 1
ATOM 852 C C . TRP B 1 14 ? 3.304 3.543 29.450 1.00 45.62 11 TRP B C 1
ATOM 853 O O . TRP B 1 14 ? 3.892 3.784 30.500 1.00 47.77 11 TRP B O 1
ATOM 864 N N . ASP B 1 15 ? 3.005 2.318 29.047 1.00 39.90 12 ASP B N 1
ATOM 865 C CA . ASP B 1 15 ? 3.528 1.142 29.724 1.00 42.71 12 ASP B CA 1
ATOM 866 C C . ASP B 1 15 ? 5.062 1.143 29.856 1.00 42.87 12 ASP B C 1
ATOM 867 O O . ASP B 1 15 ? 5.577 0.833 30.934 1.00 45.42 12 ASP B O 1
ATOM 872 N N . ASP B 1 16 ? 5.774 1.467 28.775 1.00 42.06 13 ASP B N 1
ATOM 873 C CA . ASP B 1 16 ? 7.237 1.459 28.800 1.00 55.48 13 ASP B CA 1
ATOM 874 C C . ASP B 1 16 ? 7.692 2.576 29.719 1.00 53.89 13 ASP B C 1
ATOM 875 O O . ASP B 1 16 ? 8.607 2.393 30.532 1.00 40.40 13 ASP B O 1
ATOM 880 N N . ARG B 1 17 ? 7.026 3.721 29.608 1.00 40.13 14 ARG B N 1
ATOM 881 C CA . ARG B 1 17 ? 7.354 4.866 30.452 1.00 47.05 14 ARG B CA 1
ATOM 882 C C . ARG B 1 17 ? 7.153 4.526 31.910 1.00 48.51 14 ARG B C 1
ATOM 883 O O . ARG B 1 17 ? 8.040 4.739 32.736 1.00 54.50 14 ARG B O 1
ATOM 891 N N . ILE B 1 18 ? 5.994 3.968 32.237 1.00 52.19 15 ILE B N 1
ATOM 892 C CA . ILE B 1 18 ? 5.756 3.604 33.621 1.00 46.94 15 ILE B CA 1
ATOM 893 C C . ILE B 1 18 ? 6.799 2.602 34.090 1.00 60.32 15 ILE B C 1
ATOM 894 O O . ILE B 1 18 ? 7.351 2.757 35.169 1.00 48.29 15 ILE B O 1
ATOM 899 N N . LEU B 1 19 ? 7.077 1.574 33.290 1.00 47.90 16 LEU B N 1
ATOM 900 C CA . LEU B 1 19 ? 8.077 0.595 33.717 1.00 50.34 16 LEU B CA 1
ATOM 901 C C . LEU B 1 19 ? 9.441 1.249 33.955 1.00 42.66 16 LEU B C 1
ATOM 902 O O . LEU B 1 19 ? 10.112 0.955 34.937 1.00 44.33 16 LEU B O 1
ATOM 907 N N . GLU B 1 20 ? 9.830 2.150 33.059 1.00 43.71 17 GLU B N 1
ATOM 908 C CA . GLU B 1 20 ? 11.121 2.838 33.132 1.00 52.64 17 GLU B CA 1
ATOM 909 C C . GLU B 1 20 ? 11.210 3.704 34.388 1.00 47.59 17 GLU B C 1
ATOM 910 O O . GLU B 1 20 ? 12.246 3.765 35.048 1.00 57.38 17 GLU B O 1
ATOM 916 N N . ILE B 1 21 ? 10.108 4.352 34.730 1.00 50.98 18 ILE B N 1
ATOM 917 C CA . ILE B 1 21 ? 10.094 5.223 35.889 1.00 50.64 18 ILE B CA 1
ATOM 918 C C . ILE B 1 21 ? 10.168 4.408 37.166 1.00 53.66 18 ILE B C 1
ATOM 919 O O . ILE B 1 21 ? 10.924 4.730 38.081 1.00 49.08 18 ILE B O 1
ATOM 924 N N . ILE B 1 22 ? 9.396 3.340 37.236 1.00 54.68 19 ILE B N 1
ATOM 925 C CA . ILE B 1 22 ? 9.429 2.521 38.431 1.00 43.56 19 ILE B CA 1
ATOM 926 C C . ILE B 1 22 ? 10.796 1.826 38.563 1.00 50.14 19 ILE B C 1
ATOM 927 O O . ILE B 1 22 ? 11.322 1.695 39.656 1.00 48.44 19 ILE B O 1
ATOM 932 N N . HIS B 1 23 ? 11.385 1.411 37.446 1.00 52.00 20 HIS B N 1
ATOM 933 C CA . HIS B 1 23 ? 12.694 0.769 37.492 1.00 51.44 20 HIS B CA 1
ATOM 934 C C . HIS B 1 23 ? 13.710 1.710 38.136 1.00 67.57 20 HIS B C 1
ATOM 935 O O . HIS B 1 23 ? 14.499 1.300 38.983 1.00 54.18 20 HIS B O 1
ATOM 942 N N . GLU B 1 24 ? 13.674 2.976 37.748 1.00 57.26 21 GLU B N 1
ATOM 943 C CA . GLU B 1 24 ? 14.658 3.919 38.249 1.00 57.80 21 GLU B CA 1
ATOM 944 C C . GLU B 1 24 ? 14.348 4.428 39.660 1.00 64.26 21 GLU B C 1
ATOM 945 O O . GLU B 1 24 ? 15.262 4.669 40.431 1.00 54.52 21 GLU B O 1
ATOM 951 N N . GLU B 1 25 ? 13.070 4.590 39.994 1.00 60.95 22 GLU B N 1
ATOM 952 C CA . GLU B 1 25 ? 12.667 5.136 41.295 1.00 51.64 22 GLU B CA 1
ATOM 953 C C . GLU B 1 25 ? 12.512 4.063 42.366 1.00 68.96 22 GLU B C 1
ATOM 954 O O . GLU B 1 25 ? 12.540 4.364 43.557 1.00 67.58 22 GLU B O 1
ATOM 960 N N . GLY B 1 26 ? 12.311 2.819 41.943 1.00 57.05 23 GLY B N 1
ATOM 961 C CA . GLY B 1 26 ? 12.105 1.731 42.879 1.00 57.48 23 GLY B CA 1
ATOM 962 C C . GLY B 1 26 ? 10.637 1.372 43.061 1.00 61.36 23 GLY B C 1
ATOM 963 O O . GLY B 1 26 ? 10.251 0.206 42.937 1.00 62.40 23 GLY B O 1
ATOM 964 N N . ASN B 1 27 ? 9.811 2.358 43.382 1.00 54.22 24 ASN B N 1
ATOM 965 C CA . ASN B 1 27 ? 8.375 2.110 43.364 1.00 74.30 24 ASN B CA 1
ATOM 966 C C . ASN B 1 27 ? 7.589 3.239 42.730 1.00 64.89 24 ASN B C 1
ATOM 967 O O . ASN B 1 27 ? 8.115 4.321 42.477 1.00 65.99 24 ASN B O 1
ATOM 972 N N . GLY B 1 28 ? 6.325 2.967 42.455 1.00 68.21 25 GLY B N 1
ATOM 973 C CA . GLY B 1 28 ? 5.471 3.943 41.816 1.00 49.80 25 GLY B CA 1
ATOM 974 C C . GLY B 1 28 ? 4.051 3.857 42.330 1.00 54.89 25 GLY B C 1
ATOM 975 O O . GLY B 1 28 ? 3.609 2.813 42.824 1.00 63.76 25 GLY B O 1
ATOM 976 N N . SER B 1 29 ? 3.339 4.969 42.211 1.00 50.36 26 SER B N 1
ATOM 977 C CA . SER B 1 29 ? 1.933 5.042 42.580 1.00 70.78 26 SER B CA 1
ATOM 978 C C . SER B 1 29 ? 1.300 6.029 41.614 1.00 50.09 26 SER B C 1
ATOM 979 O O . SER B 1 29 ? 2.003 6.834 41.011 1.00 61.47 26 SER B O 1
ATOM 982 N N . PRO B 1 30 ? -0.028 5.970 41.456 1.00 61.04 27 PRO B N 1
ATOM 983 C CA . PRO B 1 30 ? -0.667 6.747 40.391 1.00 57.80 27 PRO B CA 1
ATOM 984 C C . PRO B 1 30 ? -0.365 8.235 40.500 1.00 77.38 27 PRO B C 1
ATOM 985 O O . PRO B 1 30 ? 0.122 8.843 39.533 1.00 61.50 27 PRO B O 1
ATOM 989 N N . LYS B 1 31 ? -0.643 8.812 41.667 1.00 65.84 28 LYS B N 1
ATOM 990 C CA . LYS B 1 31 ? -0.468 10.251 41.860 1.00 102.82 28 LYS B CA 1
ATOM 991 C C . LYS B 1 31 ? 0.948 10.698 41.483 1.00 59.01 28 LYS B C 1
ATOM 992 O O . LYS B 1 31 ? 1.120 11.629 40.702 1.00 60.00 28 LYS B O 1
ATOM 998 N N . GLU B 1 32 ? 1.971 10.037 42.015 1.00 61.25 29 GLU B N 1
ATOM 999 C CA . GLU B 1 32 ? 3.329 10.475 41.699 1.00 73.49 29 GLU B CA 1
ATOM 1000 C C . GLU B 1 32 ? 3.773 10.191 40.238 1.00 79.11 29 GLU B C 1
ATOM 1001 O O . GLU B 1 32 ? 4.601 10.916 39.682 1.00 63.54 29 GLU B O 1
ATOM 1007 N N . LEU B 1 33 ? 3.218 9.155 39.610 1.00 62.35 30 LEU B N 1
ATOM 1008 C CA . LEU B 1 33 ? 3.544 8.883 38.208 1.00 52.76 30 LEU B CA 1
ATOM 1009 C C . LEU B 1 33 ? 2.928 9.945 37.313 1.00 73.27 30 LEU B C 1
ATOM 1010 O O . LEU B 1 33 ? 3.569 10.431 36.368 1.00 53.76 30 LEU B O 1
ATOM 1015 N N . GLU B 1 34 ? 1.675 10.281 37.624 1.00 54.52 31 GLU B N 1
ATOM 1016 C CA . GLU B 1 34 ? 0.922 11.359 36.976 1.00 70.62 31 GLU B CA 1
ATOM 1017 C C . GLU B 1 34 ? 1.728 12.666 36.901 1.00 63.04 31 GLU B C 1
ATOM 1018 O O . GLU B 1 34 ? 1.722 13.381 35.890 1.00 68.64 31 GLU B O 1
ATOM 1024 N N . ASP B 1 35 ? 2.448 12.961 37.973 1.00 62.36 32 ASP B N 1
ATOM 1025 C CA . ASP B 1 35 ? 3.153 14.233 38.085 1.00 84.01 32 ASP B CA 1
ATOM 1026 C C . ASP B 1 35 ? 4.452 14.306 37.285 1.00 82.10 32 ASP B C 1
ATOM 1027 O O . ASP B 1 35 ? 5.053 15.369 37.190 1.00 75.11 32 ASP B O 1
ATOM 1032 N N . ARG B 1 36 ? 4.888 13.183 36.719 1.00 61.03 33 ARG B N 1
ATOM 1033 C CA . ARG B 1 36 ? 6.079 13.167 35.872 1.00 60.40 33 ARG B CA 1
ATOM 1034 C C . ARG B 1 36 ? 5.829 13.869 34.527 1.00 61.95 33 ARG B C 1
ATOM 1035 O O . ARG B 1 36 ? 4.723 13.804 33.980 1.00 63.95 33 ARG B O 1
ATOM 1043 N N . ASP B 1 37 ? 6.846 14.539 33.985 1.00 73.01 34 ASP B N 1
ATOM 1044 C CA . ASP B 1 37 ? 6.679 15.225 32.697 1.00 65.84 34 ASP B CA 1
ATOM 1045 C C . ASP B 1 37 ? 6.435 14.206 31.600 1.00 75.37 34 ASP B C 1
ATOM 1046 O O . ASP B 1 37 ? 5.722 14.466 30.624 1.00 76.79 34 ASP B O 1
ATOM 1051 N N . GLU B 1 38 ? 7.038 13.040 31.796 1.00 62.82 35 GLU B N 1
ATOM 1052 C CA . GLU B 1 38 ? 7.089 11.988 30.799 1.00 73.45 35 GLU B CA 1
ATOM 1053 C C . GLU B 1 38 ? 5.789 11.219 30.704 1.00 52.84 35 GLU B C 1
ATOM 1054 O O . GLU B 1 38 ? 5.612 10.407 29.791 1.00 62.29 35 GLU B O 1
ATOM 1060 N N . ILE B 1 39 ? 4.901 11.435 31.669 1.00 56.64 36 ILE B N 1
ATOM 1061 C CA . ILE B 1 39 ? 3.604 10.771 31.641 1.00 46.95 36 ILE B CA 1
ATOM 1062 C C . ILE B 1 39 ? 2.553 11.760 31.154 1.00 61.43 36 ILE B C 1
ATOM 1063 O O . ILE B 1 39 ? 2.311 12.772 31.803 1.00 56.56 36 ILE B O 1
ATOM 1068 N N . ARG B 1 40 ? 1.953 11.485 29.999 1.00 59.40 37 ARG B N 1
ATOM 1069 C CA . ARG B 1 40 ? 0.955 12.392 29.422 1.00 51.06 37 ARG B CA 1
ATOM 1070 C C . ARG B 1 40 ? -0.442 11.760 29.413 1.00 57.48 37 ARG B C 1
ATOM 1071 O O . ARG B 1 40 ? -1.268 12.062 28.554 1.00 61.55 37 ARG B O 1
ATOM 1079 N N . ILE B 1 41 ? -0.690 10.844 30.340 1.00 51.81 38 ILE B N 1
ATOM 1080 C CA . ILE B 1 41 ? -2.035 10.317 30.526 1.00 52.47 38 ILE B CA 1
ATOM 1081 C C . ILE B 1 41 ? -2.485 10.646 31.945 1.00 55.53 38 ILE B C 1
ATOM 1082 O O . ILE B 1 41 ? -1.657 11.022 32.792 1.00 55.79 38 ILE B O 1
ATOM 1087 N N . SER B 1 42 ? -3.789 10.515 32.194 1.00 51.47 39 SER B N 1
ATOM 1088 C CA . SER B 1 42 ? -4.406 10.893 33.474 1.00 54.67 39 SER B CA 1
ATOM 1089 C C . SER B 1 42 ? -4.118 9.901 34.599 1.00 56.44 39 SER B C 1
ATOM 1090 O O . SER B 1 42 ? -3.743 8.735 34.365 1.00 59.74 39 SER B O 1
ATOM 1093 N N . LYS B 1 43 ? -4.326 10.370 35.825 1.00 46.58 40 LYS B N 1
ATOM 1094 C CA . LYS B 1 43 ? -4.098 9.562 37.011 1.00 53.97 40 LYS B CA 1
ATOM 1095 C C . LYS B 1 43 ? -4.915 8.270 36.942 1.00 66.10 40 LYS B C 1
ATOM 1096 O O . LYS B 1 43 ? -4.428 7.199 37.334 1.00 55.00 40 LYS B O 1
ATOM 1102 N N . SER B 1 44 ? -6.140 8.351 36.426 1.00 58.76 41 SER B N 1
ATOM 1103 C CA . SER B 1 44 ? -6.966 7.148 36.312 1.00 60.96 41 SER B CA 1
ATOM 1104 C C . SER B 1 44 ? -6.409 6.212 35.233 1.00 55.45 41 SER B C 1
ATOM 1105 O O . SER B 1 44 ? -6.477 4.981 35.359 1.00 58.12 41 SER B O 1
ATOM 1108 N N . SER B 1 45 ? -5.852 6.790 34.170 1.00 61.37 42 SER B N 1
ATOM 1109 C CA . SER B 1 45 ? -5.273 5.975 33.107 1.00 55.76 42 SER B CA 1
ATOM 1110 C C . SER B 1 45 ? -4.045 5.265 33.635 1.00 54.81 42 SER B C 1
ATOM 1111 O O . SER B 1 45 ? -3.845 4.076 33.377 1.00 52.42 42 SER B O 1
ATOM 1114 N N . VAL B 1 46 ? -3.225 6.008 34.376 1.00 47.06 43 VAL B N 1
ATOM 1115 C CA . VAL B 1 46 ? -2.056 5.421 35.008 1.00 52.45 43 VAL B CA 1
ATOM 1116 C C . VAL B 1 46 ? -2.478 4.245 35.862 1.00 51.74 43 VAL B C 1
ATOM 1117 O O . VAL B 1 46 ? -1.869 3.178 35.784 1.00 53.46 43 VAL B O 1
ATOM 1121 N N . SER B 1 47 ? -3.505 4.437 36.694 1.00 49.55 44 SER B N 1
ATOM 1122 C CA . SER B 1 47 ? -4.025 3.328 37.503 1.00 58.95 44 SER B CA 1
ATOM 1123 C C . SER B 1 47 ? -4.405 2.122 36.654 1.00 62.81 44 SER B C 1
ATOM 1124 O O . SER B 1 47 ? -4.110 0.970 37.016 1.00 63.55 44 SER B O 1
ATOM 1127 N N . ARG B 1 48 ? -5.076 2.386 35.536 1.00 55.02 45 ARG B N 1
ATOM 1128 C CA . ARG B 1 48 ? -5.446 1.323 34.602 1.00 57.95 45 ARG B CA 1
ATOM 1129 C C . ARG B 1 48 ? -4.222 0.583 34.056 1.00 57.12 45 ARG B C 1
ATOM 1130 O O . ARG B 1 48 ? -4.190 -0.646 34.062 1.00 59.18 45 ARG B O 1
ATOM 1138 N N . ARG B 1 49 ? -3.216 1.330 33.606 1.00 52.04 46 ARG B N 1
ATOM 1139 C CA . ARG B 1 49 ? -1.986 0.725 33.105 1.00 55.32 46 ARG B CA 1
ATOM 1140 C C . ARG B 1 49 ? -1.245 -0.022 34.205 1.00 55.10 46 ARG B C 1
ATOM 1141 O O . ARG B 1 49 ? -0.709 -1.118 33.975 1.00 47.79 46 ARG B O 1
ATOM 1149 N N . LEU B 1 50 ? -1.214 0.548 35.408 1.00 51.24 47 LEU B N 1
ATOM 1150 C CA . LEU B 1 50 ? -0.590 -0.169 36.534 1.00 51.38 47 LEU B CA 1
ATOM 1151 C C . LEU B 1 50 ? -1.257 -1.536 36.753 1.00 60.24 47 LEU B C 1
ATOM 1152 O O . LEU B 1 50 ? -0.578 -2.572 36.904 1.00 54.52 47 LEU B O 1
ATOM 1157 N N . LYS B 1 51 ? -2.589 -1.534 36.777 1.00 55.99 48 LYS B N 1
ATOM 1158 C CA . LYS B 1 51 ? -3.346 -2.766 36.992 1.00 55.65 48 LYS B CA 1
ATOM 1159 C C . LYS B 1 51 ? -2.996 -3.757 35.885 1.00 66.70 48 LYS B C 1
ATOM 1160 O O . LYS B 1 51 ? -2.812 -4.955 36.141 1.00 55.01 48 LYS B O 1
ATOM 1166 N N . LYS B 1 52 ? -2.861 -3.240 34.663 1.00 47.97 49 LYS B N 1
ATOM 1167 C CA . LYS B 1 52 ? -2.577 -4.085 33.503 1.00 46.82 49 LYS B CA 1
ATOM 1168 C C . LYS B 1 52 ? -1.171 -4.690 33.580 1.00 63.84 49 LYS B C 1
ATOM 1169 O O . LYS B 1 52 ? -0.989 -5.889 33.396 1.00 55.11 49 LYS B O 1
ATOM 1175 N N . LEU B 1 53 ? -0.182 -3.851 33.865 1.00 50.86 50 LEU B N 1
ATOM 1176 C CA . LEU B 1 53 ? 1.184 -4.317 34.022 1.00 58.76 50 LEU B CA 1
ATOM 1177 C C . LEU B 1 53 ? 1.286 -5.382 35.112 1.00 59.23 50 LEU B C 1
ATOM 1178 O O . LEU B 1 53 ? 2.047 -6.347 34.964 1.00 46.33 50 LEU B O 1
ATOM 1183 N N . ALA B 1 54 ? 0.514 -5.220 36.191 1.00 56.34 51 ALA B N 1
ATOM 1184 C CA . ALA B 1 54 ? 0.532 -6.191 37.287 1.00 51.44 51 ALA B CA 1
ATOM 1185 C C . ALA B 1 54 ? -0.106 -7.509 36.860 1.00 59.19 51 ALA B C 1
ATOM 1186 O O . ALA B 1 54 ? 0.376 -8.594 37.225 1.00 48.87 51 ALA B O 1
ATOM 1188 N N . ASP B 1 55 ? -1.177 -7.418 36.073 1.00 60.09 52 ASP B N 1
ATOM 1189 C CA . ASP B 1 55 ? -1.831 -8.616 35.540 1.00 44.67 52 ASP B CA 1
ATOM 1190 C C . ASP B 1 55 ? -0.857 -9.408 34.716 1.00 61.86 52 ASP B C 1
ATOM 1191 O O . ASP B 1 55 ? -0.912 -10.642 34.704 1.00 58.13 52 ASP B O 1
ATOM 1196 N N . HIS B 1 56 ? 0.030 -8.697 34.021 1.00 52.33 53 HIS B N 1
ATOM 1197 C CA . HIS B 1 56 ? 1.015 -9.342 33.157 1.00 59.86 53 HIS B CA 1
ATOM 1198 C C . HIS B 1 56 ? 2.332 -9.594 33.881 1.00 57.29 53 HIS B C 1
ATOM 1199 O O . HIS B 1 56 ? 3.335 -9.927 33.261 1.00 51.55 53 HIS B O 1
ATOM 1206 N N . ASP B 1 57 ? 2.308 -9.431 35.200 1.00 56.64 54 ASP B N 1
ATOM 1207 C CA . ASP B 1 57 ? 3.447 -9.745 36.056 1.00 61.04 54 ASP B CA 1
ATOM 1208 C C . ASP B 1 57 ? 4.717 -8.979 35.693 1.00 58.47 54 ASP B C 1
ATOM 1209 O O . ASP B 1 57 ? 5.813 -9.440 35.954 1.00 46.81 54 ASP B O 1
ATOM 1214 N N . LEU B 1 58 ? 4.558 -7.797 35.113 1.00 51.77 55 LEU B N 1
ATOM 1215 C CA . LEU B 1 58 ? 5.673 -6.898 34.886 1.00 50.93 55 LEU B CA 1
ATOM 1216 C C . LEU B 1 58 ? 5.839 -5.975 36.085 1.00 54.29 55 LEU B C 1
ATOM 1217 O O . LEU B 1 58 ? 6.920 -5.414 36.316 1.00 51.82 55 LEU B O 1
ATOM 1222 N N . LEU B 1 59 ? 4.747 -5.817 36.832 1.00 41.72 56 LEU B N 1
ATOM 1223 C CA . LEU B 1 59 ? 4.749 -5.124 38.107 1.00 47.43 56 LEU B CA 1
ATOM 1224 C C . LEU B 1 59 ? 4.081 -6.034 39.128 1.00 53.26 56 LEU B C 1
ATOM 1225 O O . LEU B 1 59 ? 3.452 -7.014 38.756 1.00 58.40 56 LEU B O 1
ATOM 1230 N N . GLN B 1 60 ? 4.240 -5.718 40.410 1.00 64.81 57 GLN B N 1
ATOM 1231 C CA . GLN B 1 60 ? 3.434 -6.342 41.459 1.00 70.78 57 GLN B CA 1
ATOM 1232 C C . GLN B 1 60 ? 2.954 -5.304 42.462 1.00 46.22 57 GLN B C 1
ATOM 1233 O O . GLN B 1 60 ? 3.700 -4.397 42.834 1.00 59.98 57 GLN B O 1
ATOM 1239 N N . PRO B 1 61 ? 1.682 -5.416 42.861 1.00 61.44 58 PRO B N 1
ATOM 1240 C CA . PRO B 1 61 ? 1.049 -4.504 43.810 1.00 60.75 58 PRO B CA 1
ATOM 1241 C C . PRO B 1 61 ? 1.483 -4.840 45.244 1.00 56.25 58 PRO B C 1
ATOM 1242 O O . PRO B 1 61 ? 1.440 -5.999 45.660 1.00 60.63 58 PRO B O 1
ATOM 1246 N N . LEU B 1 62 ? 1.930 -3.822 45.966 1.00 54.40 59 LEU B N 1
ATOM 1247 C CA . LEU B 1 62 ? 2.237 -3.925 47.385 1.00 75.59 59 LEU B CA 1
ATOM 1248 C C . LEU B 1 62 ? 1.196 -3.134 48.188 1.00 68.21 59 LEU B C 1
ATOM 1249 O O . LEU B 1 62 ? 0.270 -2.551 47.620 1.00 63.95 59 LEU B O 1
ATOM 1254 N N . ALA B 1 63 ? 1.358 -3.110 49.506 1.00 72.98 60 ALA B N 1
ATOM 1255 C CA . ALA B 1 63 ? 0.425 -2.411 50.379 1.00 75.61 60 ALA B CA 1
ATOM 1256 C C . ALA B 1 63 ? 0.316 -0.943 49.989 1.00 70.83 60 ALA B C 1
ATOM 1257 O O . ALA B 1 63 ? 1.298 -0.336 49.549 1.00 64.27 60 ALA B O 1
ATOM 1259 N N . ASN B 1 64 ? -0.886 -0.387 50.141 1.00 73.24 61 ASN B N 1
ATOM 1260 C CA . ASN B 1 64 ? -1.108 1.051 49.975 1.00 77.84 61 ASN B CA 1
ATOM 1261 C C . ASN B 1 64 ? -0.916 1.572 48.568 1.00 77.91 61 ASN B C 1
ATOM 1262 O O . ASN B 1 64 ? -0.360 2.662 48.383 1.00 77.00 61 ASN B O 1
ATOM 1267 N N . GLY B 1 65 ? -1.381 0.802 47.586 1.00 83.09 62 GLY B N 1
ATOM 1268 C CA . GLY B 1 65 ? -1.360 1.232 46.197 1.00 61.29 62 GLY B CA 1
ATOM 1269 C C . GLY B 1 65 ? 0.034 1.442 45.624 1.00 73.14 62 GLY B C 1
ATOM 1270 O O . GLY B 1 65 ? 0.226 2.122 44.618 1.00 59.35 62 GLY B O 1
ATOM 1271 N N . VAL B 1 66 ? 1.032 0.866 46.271 1.00 68.02 63 VAL B N 1
ATOM 1272 C CA . VAL B 1 66 ? 2.363 0.957 45.717 1.00 57.44 63 VAL B CA 1
ATOM 1273 C C . VAL B 1 66 ? 2.573 -0.213 44.746 1.00 73.05 63 VAL B C 1
ATOM 1274 O O . VAL B 1 66 ? 2.153 -1.349 45.008 1.00 51.34 63 VAL B O 1
ATOM 1278 N N . TYR B 1 67 ? 3.177 0.087 43.602 1.00 56.28 64 TYR B N 1
ATOM 1279 C CA . TYR B 1 67 ? 3.574 -0.935 42.641 1.00 71.29 64 TYR B CA 1
ATOM 1280 C C . TYR B 1 67 ? 5.104 -0.940 42.518 1.00 48.82 64 TYR B C 1
ATOM 1281 O O . TYR B 1 67 ? 5.766 0.093 42.682 1.00 50.29 64 TYR B O 1
ATOM 1290 N N . VAL B 1 68 ? 5.648 -2.114 42.224 1.00 53.30 65 VAL B N 1
ATOM 1291 C CA . VAL B 1 68 ? 7.080 -2.316 42.179 1.00 44.38 65 VAL B CA 1
ATOM 1292 C C . VAL B 1 68 ? 7.381 -3.252 40.997 1.00 44.94 65 VAL B C 1
ATOM 1293 O O . VAL B 1 68 ? 6.554 -4.106 40.653 1.00 54.80 65 VAL B O 1
ATOM 1297 N N . ILE B 1 69 ? 8.547 -3.112 40.372 1.00 52.82 66 ILE B N 1
ATOM 1298 C CA . ILE B 1 69 ? 8.860 -3.941 39.192 1.00 46.14 66 ILE B CA 1
ATOM 1299 C C . ILE B 1 69 ? 9.182 -5.405 39.555 1.00 52.08 66 ILE B C 1
ATOM 1300 O O . ILE B 1 69 ? 9.613 -5.683 40.669 1.00 58.69 66 ILE B O 1
ATOM 1305 N N . THR B 1 70 ? 8.930 -6.341 38.633 1.00 52.38 67 THR B N 1
ATOM 1306 C CA . THR B 1 70 ? 9.312 -7.739 38.825 1.00 49.78 67 THR B CA 1
ATOM 1307 C C . THR B 1 70 ? 10.557 -8.086 37.995 1.00 52.93 67 THR B C 1
ATOM 1308 O O . THR B 1 70 ? 11.019 -7.276 37.195 1.00 54.80 67 THR B O 1
ATOM 1312 N N A GLU B 1 71 ? 11.081 -9.294 38.180 0.50 53.48 68 GLU B N 1
ATOM 1313 N N B GLU B 1 71 ? 11.109 -9.282 38.187 0.50 53.49 68 GLU B N 1
ATOM 1314 C CA A GLU B 1 71 ? 12.200 -9.762 37.375 0.50 59.17 68 GLU B CA 1
ATOM 1315 C CA B GLU B 1 71 ? 12.261 -9.708 37.394 0.50 59.04 68 GLU B CA 1
ATOM 1316 C C A GLU B 1 71 ? 11.798 -9.745 35.905 0.50 55.16 68 GLU B C 1
ATOM 1317 C C B GLU B 1 71 ? 11.843 -9.924 35.937 0.50 55.45 68 GLU B C 1
ATOM 1318 O O A GLU B 1 71 ? 12.569 -9.316 35.042 0.50 53.85 68 GLU B O 1
ATOM 1319 O O B GLU B 1 71 ? 12.679 -9.899 35.030 0.50 49.09 68 GLU B O 1
ATOM 1330 N N A GLU B 1 72 ? 10.583 -10.217 35.627 0.50 52.33 69 GLU B N 1
ATOM 1331 N N B GLU B 1 72 ? 10.549 -10.147 35.716 0.50 52.20 69 GLU B N 1
ATOM 1332 C CA A GLU B 1 72 ? 10.050 -10.214 34.265 0.50 52.54 69 GLU B CA 1
ATOM 1333 C CA B GLU B 1 72 ? 10.021 -10.210 34.354 0.50 52.59 69 GLU B CA 1
ATOM 1334 C C A GLU B 1 72 ? 9.935 -8.800 33.713 0.50 43.44 69 GLU B C 1
ATOM 1335 C C B GLU B 1 72 ? 9.989 -8.812 33.761 0.50 43.46 69 GLU B C 1
ATOM 1336 O O A GLU B 1 72 ? 10.232 -8.559 32.542 0.50 49.25 69 GLU B O 1
ATOM 1337 O O B GLU B 1 72 ? 10.398 -8.594 32.618 0.50 48.81 69 GLU B O 1
ATOM 1348 N N . GLY B 1 73 ? 9.509 -7.861 34.557 1.00 54.37 70 GLY B N 1
ATOM 1349 C CA . GLY B 1 73 ? 9.441 -6.476 34.142 1.00 46.95 70 GLY B CA 1
ATOM 1350 C C . GLY B 1 73 ? 10.824 -5.984 33.771 1.00 49.24 70 GLY B C 1
ATOM 1351 O O . GLY B 1 73 ? 10.989 -5.306 32.758 1.00 47.43 70 GLY B O 1
ATOM 1352 N N . GLU B 1 74 ? 11.823 -6.322 34.592 1.00 54.42 71 GLU B N 1
ATOM 1353 C CA . GLU B 1 74 ? 13.214 -5.915 34.337 1.00 46.29 71 GLU B CA 1
ATOM 1354 C C . GLU B 1 74 ? 13.747 -6.558 33.074 1.00 47.71 71 GLU B C 1
ATOM 1355 O O . GLU B 1 74 ? 14.322 -5.893 32.226 1.00 50.59 71 GLU B O 1
ATOM 1361 N N . ALA B 1 75 ? 13.555 -7.870 32.969 1.00 51.94 72 ALA B N 1
ATOM 1362 C CA . ALA B 1 75 ? 14.028 -8.614 31.821 1.00 58.68 72 ALA B CA 1
ATOM 1363 C C . ALA B 1 75 ? 13.390 -8.046 30.565 1.00 56.93 72 ALA B C 1
ATOM 1364 O O . ALA B 1 75 ? 14.037 -7.954 29.504 1.00 46.50 72 ALA B O 1
ATOM 1366 N N . TYR B 1 76 ? 12.116 -7.664 30.685 1.00 46.79 73 TYR B N 1
ATOM 1367 C CA . TYR B 1 76 ? 11.399 -7.093 29.530 1.00 43.88 73 TYR B CA 1
ATOM 1368 C C . TYR B 1 76 ? 12.074 -5.799 29.040 1.00 44.02 73 TYR B C 1
ATOM 1369 O O . TYR B 1 76 ? 12.349 -5.640 27.849 1.00 46.20 73 TYR B O 1
ATOM 1378 N N . LEU B 1 77 ? 12.321 -4.864 29.959 1.00 43.80 74 LEU B N 1
ATOM 1379 C CA . LEU B 1 77 ? 13.028 -3.629 29.588 1.00 50.45 74 LEU B CA 1
ATOM 1380 C C . LEU B 1 77 ? 14.367 -3.918 28.868 1.00 49.25 74 LEU B C 1
ATOM 1381 O O . LEU B 1 77 ? 14.787 -3.153 27.988 1.00 47.59 74 LEU B O 1
ATOM 1386 N N . ASN B 1 78 ? 15.007 -5.039 29.221 1.00 55.27 75 ASN B N 1
ATOM 1387 C CA . ASN B 1 78 ? 16.312 -5.425 28.660 1.00 54.60 75 ASN B CA 1
ATOM 1388 C C . ASN B 1 78 ? 16.253 -6.349 27.461 1.00 65.60 75 ASN B C 1
ATOM 1389 O O . ASN B 1 78 ? 17.274 -6.909 27.049 1.00 60.75 75 ASN B O 1
ATOM 1394 N N . GLY B 1 79 ? 15.060 -6.517 26.900 1.00 46.90 76 GLY B N 1
ATOM 1395 C CA . GLY B 1 79 ? 14.910 -7.338 25.711 1.00 52.11 76 GLY B CA 1
ATOM 1396 C C . GLY B 1 79 ? 15.057 -8.840 25.939 1.00 48.06 76 GLY B C 1
ATOM 1397 O O . GLY B 1 79 ? 15.400 -9.583 25.014 1.00 59.77 76 GLY B O 1
ATOM 1398 N N . GLU B 1 80 ? 14.774 -9.289 27.160 1.00 52.68 77 GLU B N 1
ATOM 1399 C CA . GLU B 1 80 ? 15.014 -10.677 27.549 1.00 54.18 77 GLU B CA 1
ATOM 1400 C C . GLU B 1 80 ? 13.721 -11.385 27.899 1.00 63.35 77 GLU B C 1
ATOM 1401 O O . GLU B 1 80 ? 13.720 -12.564 28.241 1.00 62.18 77 GLU B O 1
ATOM 1407 N N . TYR B 1 81 ? 12.616 -10.660 27.829 1.00 50.74 78 TYR B N 1
ATOM 1408 C CA . TYR B 1 81 ? 11.315 -11.238 28.132 1.00 47.46 78 TYR B CA 1
ATOM 1409 C C . TYR B 1 81 ? 10.299 -10.742 27.103 1.00 55.19 78 TYR B C 1
ATOM 1410 O O . TYR B 1 81 ? 10.139 -9.546 26.888 1.00 49.18 78 TYR B O 1
ATOM 1419 N N . ASP B 1 82 ? 9.653 -11.683 26.442 1.00 49.21 79 ASP B N 1
ATOM 1420 C CA . ASP B 1 82 ? 8.696 -11.404 25.387 1.00 57.19 79 ASP B CA 1
ATOM 1421 C C . ASP B 1 82 ? 7.351 -11.149 26.069 1.00 58.73 79 ASP B C 1
ATOM 1422 O O . ASP B 1 82 ? 6.704 -12.077 26.582 1.00 49.17 79 ASP B O 1
ATOM 1427 N N . ALA B 1 83 ? 6.942 -9.888 26.112 1.00 44.58 80 ALA B N 1
ATOM 1428 C CA . ALA B 1 83 ? 5.732 -9.538 26.863 1.00 50.73 80 ALA B CA 1
ATOM 1429 C C . ALA B 1 83 ? 4.436 -9.908 26.129 1.00 42.25 80 ALA B C 1
ATOM 1430 O O . ALA B 1 83 ? 3.355 -9.830 26.712 1.00 47.25 80 ALA B O 1
ATOM 1432 N N . GLY B 1 84 ? 4.559 -10.276 24.851 1.00 38.27 81 GLY B N 1
ATOM 1433 C CA . GLY B 1 84 ? 3.451 -10.826 24.068 1.00 50.08 81 GLY B CA 1
ATOM 1434 C C . GLY B 1 84 ? 3.238 -12.321 24.322 1.00 63.39 81 GLY B C 1
ATOM 1435 O O . GLY B 1 84 ? 2.158 -12.740 24.746 1.00 52.04 81 GLY B O 1
ATOM 1436 N N . LYS B 1 85 ? 4.263 -13.136 24.070 1.00 49.14 82 LYS B N 1
ATOM 1437 C CA . LYS B 1 85 ? 4.160 -14.580 24.336 1.00 51.61 82 LYS B CA 1
ATOM 1438 C C . LYS B 1 85 ? 4.184 -14.874 25.830 1.00 63.74 82 LYS B C 1
ATOM 1439 O O . LYS B 1 85 ? 3.681 -15.902 26.264 1.00 52.58 82 LYS B O 1
ATOM 1445 N N . GLU B 1 86 ? 4.765 -13.959 26.609 1.00 64.83 83 GLU B N 1
ATOM 1446 C CA . GLU B 1 86 ? 4.875 -14.101 28.063 1.00 47.86 83 GLU B CA 1
ATOM 1447 C C . GLU B 1 86 ? 5.797 -15.255 28.452 1.00 60.41 83 GLU B C 1
ATOM 1448 O O . GLU B 1 86 ? 5.443 -16.161 29.195 1.00 53.66 83 GLU B O 1
ATOM 1454 N N . ARG B 1 87 ? 7.004 -15.199 27.929 1.00 47.21 84 ARG B N 1
ATOM 1455 C CA . ARG B 1 87 ? 8.022 -16.172 28.255 1.00 56.65 84 ARG B CA 1
ATOM 1456 C C . ARG B 1 87 ? 9.343 -15.433 28.230 1.00 72.08 84 ARG B C 1
ATOM 1457 O O . ARG B 1 87 ? 9.492 -14.410 27.546 1.00 47.26 84 ARG B O 1
ATOM 1465 N N . TYR B 1 88 ? 10.304 -15.939 28.985 1.00 52.90 85 TYR B N 1
ATOM 1466 C CA . TYR B 1 88 ? 11.675 -15.462 28.868 1.00 65.22 85 TYR B CA 1
ATOM 1467 C C . TYR B 1 88 ? 12.223 -15.856 27.496 1.00 65.62 85 TYR B C 1
ATOM 1468 O O . TYR B 1 88 ? 11.766 -16.825 26.894 1.00 66.32 85 TYR B O 1
ATOM 1477 N N . ILE B 1 89 ? 13.179 -15.090 26.985 1.00 61.79 86 ILE B N 1
ATOM 1478 C CA . ILE B 1 89 ? 13.820 -15.422 25.713 1.00 84.46 86 ILE B CA 1
ATOM 1479 C C . ILE B 1 89 ? 15.334 -15.627 25.863 1.00 108.46 86 ILE B C 1
ATOM 1480 O O . ILE B 1 89 ? 16.041 -14.799 26.476 1.00 83.91 86 ILE B O 1
ATOM 1485 N N . ASN B 1 90 ? 15.809 -16.750 25.318 1.00 92.16 87 ASN B N 1
ATOM 1486 C CA . ASN B 1 90 ? 17.210 -17.164 25.467 1.00 121.78 87 ASN B CA 1
ATOM 1487 C C . ASN B 1 90 ? 17.768 -17.797 24.195 1.00 116.21 87 ASN B C 1
ATOM 1488 O O . ASN B 1 90 ? 18.061 -17.088 23.221 1.00 94.20 87 ASN B O 1
#

CATH classification: 1.10.10.10

Organism: Haloarcula marismortui (strain ATCC 43049 / DSM 3752 / JCM 8966 / VKM B-1809) (NCBI:txid272569)

Sequence (173 aa):
NARQSGSWTIWDDRILEIIHEEEEGNGSPKELEDRDEIRISKSSSVSRRRLKKLADHDLLQPLANGVYVITEEEGEAYLNGEYDAGKERYINARQSGSWTIWDDRILEIIHEEGNGSPKELEDRDEIRISKSSVSRRLKKLADHDLLQPLANGVYVITEEEEGEAYLNGEYDAGKERYIN

InterPro domains:
  IPR036388 Winged helix-like DNA-binding domain superfamily [G3DSA:1.10.10.10] (1-87)
  IPR036390 Winged helix DNA-binding domain superfamily [SSF46785] (10-75)

Foldseek 3Di:
DAAAAAPPDPVLLVVLVVLVVVFKDALVVVQPDPPHDDHSVVVLVSQVVCVVLQQWPADPPRMIGGDPLVVCNNVRQANSHVGGGD/DAAQEAPPDPVLLVVLVVLVVVFKDALVVSQPDPPHPDHSVVSVVSQVVCCVLQQWPADPPRIIGGDPLVVCNNVHQANSHVGGGHD

Secondary structure (DSSP, 8-state):
---B-----HHHHHHHHHHHHHS-B-HHHHHTSTT--S-HHHHHHHHHHHHHTTSEEE-STT-EEE-HHHHHHHTT-EETTTTEE-/---B-----HHHHHHHHHHHHHSEE-HHHHHTSTT--S-HHHHHHHHHHHHHTTSEEEEGGGEEEE-HHHHHHHTT-EETTTTEE--

Radius of gyration: 16.15 Å; Cα contacts (8 Å, |Δi|>4): 314; chains: 2; bounding box: 28×38×53 Å

Nearest PDB structures (foldseek):
  3b73-assembly1_A  TM=1.001E+00  e=1.326E-16  Haloarcula marismortui ATCC 43049
  4jba-assembly1_B  TM=8.055E-01  e=8.387E-03  Escherichia coli K-12
  4d7k-assembly1_A  TM=8.382E-01  e=2.024E-02  Streptomyces davaonensis JCM 4913
  4jba-assembly1_A  TM=8.095E-01  e=2.024E-02  Escherichia coli K-12
  7el2-assembly1_B-2  TM=8.107E-01  e=3.480E-02  Acinetobacter baumannii

Solvent-accessible surface area: 9000 Å² total